Protein AF-0000000068764967 (afdb_homodimer)

InterPro domains:
  IPR002372 Pyrrolo-quinoline quinone repeat domain [PF13360] (2-99)
  IPR011047 Quinoprotein alcohol dehydrogenase-like superfamily [SSF50998] (3-170)
  IPR015943 WD40/YVTN repeat-like-containing domain superfamily [G3DSA:2.130.10.10] (1-171)
  IPR018391 Pyrrolo-quinoline quinone beta-propeller repeat [SM00564] (31-62)
  IPR018391 Pyrrolo-quinoline quinone beta-propeller repeat [SM00564] (69-100)
  IPR018391 Pyrrolo-quinoline quinone beta-propeller repeat [SM00564] (109-141)

pLDDT: mean 87.21, std 15.08, range [40.19, 98.5]

Solvent-accessible surface area (backbone atoms only — not comparable to full-atom values): 17925 Å² total; per-residue (Å²): 102,87,58,70,42,78,74,40,71,36,74,67,36,83,73,81,50,74,72,56,41,65,69,22,68,65,46,65,39,56,62,45,77,57,95,62,30,34,40,36,64,19,58,86,6,32,40,34,36,23,37,58,90,73,46,46,75,75,39,70,33,86,60,42,37,62,50,46,61,40,77,56,92,64,31,31,40,36,32,33,71,54,23,29,39,36,34,22,31,64,82,65,52,43,77,75,40,75,29,67,88,45,56,76,38,56,55,21,29,53,35,81,54,94,82,23,34,34,33,38,16,41,69,11,34,39,36,32,24,35,72,88,68,48,45,79,58,33,72,43,83,77,40,81,70,7,22,61,22,39,56,42,75,54,95,84,29,39,32,39,43,32,46,63,21,33,35,36,35,31,35,120,105,87,58,70,42,78,75,40,72,36,74,69,36,82,72,81,48,73,72,56,39,64,66,19,69,64,43,63,39,57,62,44,76,57,96,62,30,34,41,36,63,19,56,84,5,32,40,34,34,23,36,58,90,71,48,46,76,74,37,68,34,88,59,44,37,62,51,48,62,39,77,56,92,63,31,32,39,38,34,32,72,55,24,30,40,36,34,23,30,65,81,63,52,42,78,76,38,74,28,66,87,46,57,76,38,56,55,24,28,53,35,80,53,94,82,23,33,36,32,38,17,40,69,11,35,37,38,31,23,34,74,88,69,50,46,78,56,32,73,43,83,77,40,80,69,6,23,62,24,39,55,40,77,54,95,84,28,40,34,39,41,34,46,65,22,34,35,36,36,31,35,121

Foldseek 3Di:
DDDDDDQDDDDDDPDPDPVVVVQQPQLPEDWDDDPQWTWDAGSQQKTWIARNNRRHTQEIDRQQARAYWDDDVQWIWFARPQRKIFIAGPRHGHTPEIHNPCGPQQKHYWDDAPQWIWIWGQQQKIFTAHPNYGHTPDIDRDDRRTFNYHWDDDPQWIWGAGPVGDIDTDHD/DDDDDDQDDDDDDPDDDPVVVVLQVQLPEDWDDDPQWTWDAGQQQKTWIARNNRRHTQEIDRQQARAYWDDDVQWIWFARPQRKIFIAGPRHGHTPEIDNPCGPQQKHYWDDAPQWIWIWGQQQKIFTAHPNYGHTPDIDRDDRRTFNYHWDDDPQWIWGAGPVGDIDTDHD

Organism: NCBI:txid1432552

Structure (mmCIF, N/CA/C/O backbone):
data_AF-0000000068764967-model_v1
#
loop_
_entity.id
_entity.type
_entity.pdbx_description
1 polymer 'Outer membrane protein YfgL, lipoprotein component of the protein assembly complex (Forms a complex with YaeT, YfiO, and NlpB)'
#
loop_
_atom_site.group_PDB
_atom_site.id
_atom_site.type_symbol
_atom_site.label_atom_id
_atom_site.label_alt_id
_atom_site.label_comp_id
_atom_site.label_asym_id
_atom_site.label_entity_id
_atom_site.label_seq_id
_atom_site.pdbx_PDB_ins_code
_atom_site.Cartn_x
_atom_site.Cartn_y
_atom_site.Cartn_z
_atom_site.occupancy
_atom_site.B_iso_or_equiv
_atom_site.auth_seq_id
_atom_site.auth_comp_id
_atom_site.auth_asym_id
_atom_site.auth_atom_id
_atom_site.pdbx_PDB_model_num
ATOM 1 N N . MET A 1 1 ? -16.656 24.844 7.668 1 43.84 1 MET A N 1
ATOM 2 C CA . MET A 1 1 ? -15.664 23.984 7.027 1 43.84 1 MET A CA 1
ATOM 3 C C . MET A 1 1 ? -16.328 22.781 6.375 1 43.84 1 MET A C 1
ATOM 5 O O . MET A 1 1 ? -17.078 22.047 7.023 1 43.84 1 MET A O 1
ATOM 9 N N . GLN A 1 2 ? -16.484 22.797 5.082 1 63.62 2 GLN A N 1
ATOM 10 C CA . GLN A 1 2 ? -17.469 21.891 4.5 1 63.62 2 GLN A CA 1
ATOM 11 C C . GLN A 1 2 ? -17.016 20.438 4.656 1 63.62 2 GLN A C 1
ATOM 13 O O . GLN A 1 2 ? -15.883 20.094 4.297 1 63.62 2 GLN A O 1
ATOM 18 N N . GLN A 1 3 ? -17.547 19.766 5.629 1 77.56 3 GLN A N 1
ATOM 19 C CA . GLN A 1 3 ? -17.391 18.359 5.957 1 77.56 3 GLN A CA 1
ATOM 20 C C . GLN A 1 3 ? -17.641 17.484 4.734 1 77.56 3 GLN A C 1
ATOM 22 O O . GLN A 1 3 ? -18.234 17.922 3.754 1 77.56 3 GLN A O 1
ATOM 27 N N . GLY A 1 4 ? -16.906 16.453 4.645 1 85.19 4 GLY A N 1
ATOM 28 C CA . GLY A 1 4 ? -17.219 15.469 3.611 1 85.19 4 GLY A CA 1
ATOM 29 C C . GLY A 1 4 ? -18.656 14.984 3.65 1 85.19 4 GLY A C 1
ATOM 30 O O . GLY A 1 4 ? -19.281 14.961 4.711 1 85.19 4 GLY A O 1
ATOM 31 N N . GLN A 1 5 ? -19.172 14.852 2.498 1 91.94 5 GLN A N 1
ATOM 32 C CA . GLN A 1 5 ? -20.516 14.289 2.387 1 91.94 5 GLN A CA 1
ATOM 33 C C . GLN A 1 5 ? -20.453 12.789 2.086 1 91.94 5 GLN A C 1
ATOM 35 O O . GLN A 1 5 ? -19.797 12.367 1.133 1 91.94 5 GLN A O 1
ATOM 40 N N . MET A 1 6 ? -21.219 12.086 2.924 1 91.88 6 MET A N 1
ATOM 41 C CA . MET A 1 6 ? -21.312 10.641 2.742 1 91.88 6 MET A CA 1
ATOM 42 C C . MET A 1 6 ? -22.203 10.289 1.557 1 91.88 6 MET A C 1
ATOM 44 O O . MET A 1 6 ? -23.375 10.68 1.521 1 91.88 6 MET A O 1
ATOM 48 N N . ILE A 1 7 ? -21.672 9.633 0.613 1 94.19 7 ILE A N 1
ATOM 49 C CA . ILE A 1 7 ? -22.422 9.188 -0.553 1 94.19 7 ILE A CA 1
ATOM 50 C C . ILE A 1 7 ? -23.094 7.848 -0.249 1 94.19 7 ILE A C 1
ATOM 52 O O . ILE A 1 7 ? -24.297 7.691 -0.448 1 94.19 7 ILE A O 1
ATOM 56 N N . TRP A 1 8 ? -22.266 6.855 0.205 1 95.62 8 TRP A N 1
ATOM 57 C CA . TRP A 1 8 ? -22.797 5.574 0.652 1 95.62 8 TRP A CA 1
ATOM 58 C C . TRP A 1 8 ? -21.859 4.922 1.666 1 95.62 8 TRP A C 1
ATOM 60 O O . TRP A 1 8 ? -20.703 5.328 1.81 1 95.62 8 TRP A O 1
ATOM 70 N N . GLN A 1 9 ? -22.375 4.043 2.391 1 95.38 9 GLN A N 1
ATOM 71 C CA . GLN A 1 9 ? -21.656 3.123 3.266 1 95.38 9 GLN A CA 1
ATOM 72 C C . GLN A 1 9 ? -22.125 1.688 3.062 1 95.38 9 GLN A C 1
ATOM 74 O O . GLN A 1 9 ? -23.312 1.45 2.783 1 95.38 9 GLN A O 1
ATOM 79 N N . GLN A 1 10 ? -21.188 0.78 3.121 1 92 10 GLN A N 1
ATOM 80 C CA . GLN A 1 10 ? -21.516 -0.629 2.92 1 92 10 GLN A CA 1
ATOM 81 C C . GLN A 1 10 ? -20.672 -1.518 3.836 1 92 10 GLN A C 1
ATOM 83 O O . GLN A 1 10 ? -19.438 -1.496 3.773 1 92 10 GLN A O 1
ATOM 88 N N . ARG A 1 11 ? -21.297 -2.301 4.668 1 88.62 11 ARG A N 1
ATOM 89 C CA . ARG A 1 11 ? -20.594 -3.266 5.504 1 88.62 11 ARG A CA 1
ATOM 90 C C . ARG A 1 11 ? -20.266 -4.531 4.719 1 88.62 11 ARG A C 1
ATOM 92 O O . ARG A 1 11 ? -21.156 -5.184 4.176 1 88.62 11 ARG A O 1
ATOM 99 N N . ILE A 1 12 ? -18.969 -4.793 4.707 1 85.5 12 ILE A N 1
ATOM 100 C CA . ILE A 1 12 ? -18.594 -5.953 3.908 1 85.5 12 ILE A CA 1
ATOM 101 C C . ILE A 1 12 ? -18.109 -7.078 4.824 1 85.5 12 ILE A C 1
ATOM 103 O O . ILE A 1 12 ? -17.875 -8.203 4.371 1 85.5 12 ILE A O 1
ATOM 107 N N . SER A 1 13 ? -17.844 -6.77 6.086 1 80 13 SER A N 1
ATOM 108 C CA . SER A 1 13 ? -17.438 -7.805 7.027 1 80 13 SER A CA 1
ATOM 109 C C . SER A 1 13 ? -18.641 -8.539 7.602 1 80 13 SER A C 1
ATOM 111 O O . SER A 1 13 ? -19.719 -7.961 7.734 1 80 13 SER A O 1
ATOM 113 N N . THR A 1 14 ? -18.406 -9.758 7.742 1 63.94 14 THR A N 1
ATOM 114 C CA . THR A 1 14 ? -19.484 -10.539 8.359 1 63.94 14 THR A CA 1
ATOM 115 C C . THR A 1 14 ? -19.297 -10.602 9.875 1 63.94 14 THR A C 1
ATOM 117 O O . THR A 1 14 ? -20.125 -11.172 10.586 1 63.94 14 THR A O 1
ATOM 120 N N . ALA A 1 15 ? -18.094 -10.062 10.422 1 56.25 15 ALA A N 1
ATOM 121 C CA . ALA A 1 15 ? -17.844 -10.258 11.852 1 56.25 15 ALA A CA 1
ATOM 122 C C . ALA A 1 15 ? -18.859 -9.484 12.695 1 56.25 15 ALA A C 1
ATOM 124 O O . ALA A 1 15 ? -19.125 -8.305 12.438 1 56.25 15 ALA A O 1
ATOM 125 N N . THR A 1 16 ? -19.656 -10.125 13.32 1 51.97 16 THR A N 1
ATOM 126 C CA . THR A 1 16 ? -20.75 -9.617 14.141 1 51.97 16 THR A CA 1
ATOM 127 C C . THR A 1 16 ? -20.266 -9.297 15.547 1 51.97 16 THR A C 1
ATOM 129 O O . THR A 1 16 ? -20.906 -8.539 16.281 1 51.97 16 THR A O 1
ATOM 132 N N . GLY A 1 17 ? -19.141 -10.008 16.141 1 51.56 17 GLY A N 1
ATOM 133 C CA . GLY A 1 17 ? -18.891 -9.828 17.562 1 51.56 17 GLY A CA 1
ATOM 134 C C . GLY A 1 17 ? -17.688 -8.969 17.875 1 51.56 17 GLY A C 1
ATOM 135 O O . GLY A 1 17 ? -16.828 -8.773 17 1 51.56 17 GLY A O 1
ATOM 136 N N . PRO A 1 18 ? -17.766 -8.273 19.031 1 49.25 18 PRO A N 1
ATOM 137 C CA . PRO A 1 18 ? -16.719 -7.344 19.469 1 49.25 18 PRO A CA 1
ATOM 138 C C . PRO A 1 18 ? -15.32 -7.965 19.453 1 49.25 18 PRO A C 1
ATOM 140 O O . PRO A 1 18 ? -14.352 -7.301 19.062 1 49.25 18 PRO A O 1
ATOM 143 N N . THR A 1 19 ? -15.219 -9.133 19.969 1 48.25 19 THR A N 1
ATOM 144 C CA . THR A 1 19 ? -13.945 -9.828 20.078 1 48.25 19 THR A CA 1
ATOM 145 C C . THR A 1 19 ? -13.32 -10.008 18.688 1 48.25 19 THR A C 1
ATOM 147 O O . THR A 1 19 ? -12.094 -9.961 18.547 1 48.25 19 THR A O 1
ATOM 150 N N . GLU A 1 20 ? -14.133 -10.273 17.859 1 47.5 20 GLU A N 1
ATOM 151 C CA . GLU A 1 20 ? -13.656 -10.578 16.516 1 47.5 20 GLU A CA 1
ATOM 152 C C . GLU A 1 20 ? -13.109 -9.328 15.828 1 47.5 20 GLU A C 1
ATOM 154 O O . GLU A 1 20 ? -12.156 -9.414 15.039 1 47.5 20 GLU A O 1
ATOM 159 N N . ILE A 1 21 ? -13.625 -8.273 16.141 1 46.72 21 ILE A N 1
ATOM 160 C CA . ILE A 1 21 ? -13.227 -6.98 15.586 1 46.72 21 ILE A CA 1
ATOM 161 C C . ILE A 1 21 ? -11.805 -6.648 16.031 1 46.72 21 ILE A C 1
ATOM 163 O O . ILE A 1 21 ? -11.023 -6.086 15.258 1 46.72 21 ILE A O 1
ATOM 167 N N . ASP A 1 22 ? -11.492 -6.938 17.297 1 45.31 22 ASP A N 1
ATOM 168 C CA . ASP A 1 22 ? -10.156 -6.648 17.812 1 45.31 22 ASP A CA 1
ATOM 169 C C . ASP A 1 22 ? -9.086 -7.328 16.953 1 45.31 22 ASP A C 1
ATOM 171 O O . ASP A 1 22 ? -7.957 -6.844 16.859 1 45.31 22 ASP A O 1
ATOM 175 N N . ARG A 1 23 ? -9.492 -8.492 16.562 1 40.19 23 ARG A N 1
ATOM 176 C CA . ARG A 1 23 ? -8.539 -9.25 15.758 1 40.19 23 ARG A CA 1
ATOM 177 C C . ARG A 1 23 ? -8.391 -8.641 14.367 1 40.19 23 ARG A C 1
ATOM 179 O O . ARG A 1 23 ? -7.492 -9.023 13.609 1 40.19 23 ARG A O 1
ATOM 186 N N . LEU A 1 24 ? -9.43 -7.898 14.164 1 43.75 24 LEU A N 1
ATOM 187 C CA . LEU A 1 24 ? -9.547 -7.227 12.875 1 43.75 24 LEU A CA 1
ATOM 188 C C . LEU A 1 24 ? -8.344 -6.324 12.625 1 43.75 24 LEU A C 1
ATOM 190 O O . LEU A 1 24 ? -8.242 -5.711 11.555 1 43.75 24 LEU A O 1
ATOM 194 N N . ASN A 1 25 ? -7.637 -6.141 13.688 1 40.91 25 ASN A N 1
ATOM 195 C CA . ASN A 1 25 ? -6.633 -5.086 13.727 1 40.91 25 ASN A CA 1
ATOM 196 C C . ASN A 1 25 ? -5.754 -5.09 12.484 1 40.91 25 ASN A C 1
ATOM 198 O O . ASN A 1 25 ? -5.16 -4.07 12.133 1 40.91 25 ASN A O 1
ATOM 202 N N . ASP A 1 26 ? -5.586 -6.324 11.914 1 44.91 26 ASP A N 1
ATOM 203 C CA . ASP A 1 26 ? -4.371 -6.168 11.117 1 44.91 26 ASP A CA 1
ATOM 204 C C . ASP A 1 26 ? -4.691 -6.086 9.633 1 44.91 26 ASP A C 1
ATOM 206 O O . ASP A 1 26 ? -3.811 -6.27 8.789 1 44.91 26 ASP A O 1
ATOM 210 N N . VAL A 1 27 ? -6.062 -6.035 9.312 1 45.22 27 VAL A N 1
ATOM 211 C CA . VAL A 1 27 ? -6.18 -6.008 7.855 1 45.22 27 VAL A CA 1
ATOM 212 C C . VAL A 1 27 ? -5.703 -4.656 7.324 1 45.22 27 VAL A C 1
ATOM 214 O O . VAL A 1 27 ? -6.359 -3.635 7.531 1 45.22 27 VAL A O 1
ATOM 217 N N . ASP A 1 28 ? -4.5 -4.477 7.023 1 57.97 28 ASP A N 1
ATOM 218 C CA . ASP A 1 28 ? -3.838 -3.309 6.449 1 57.97 28 ASP A CA 1
ATOM 219 C C . ASP A 1 28 ? -3.965 -3.301 4.93 1 57.97 28 ASP A C 1
ATOM 221 O O . ASP A 1 28 ? -3.012 -2.969 4.223 1 57.97 28 ASP A O 1
ATOM 225 N N . THR A 1 29 ? -5.266 -3.816 4.445 1 65.19 29 THR A N 1
ATOM 226 C CA . THR A 1 29 ? -5.297 -3.811 2.988 1 65.19 29 THR A CA 1
ATOM 227 C C . THR A 1 29 ? -6.035 -2.582 2.467 1 65.19 29 THR A C 1
ATOM 229 O O . THR A 1 29 ? -7.043 -2.166 3.043 1 65.19 29 THR A O 1
ATOM 232 N N . THR A 1 30 ? -5.5 -1.859 1.48 1 77.38 30 THR A N 1
ATOM 233 C CA . THR A 1 30 ? -6.078 -0.716 0.784 1 77.38 30 THR A CA 1
ATOM 234 C C . THR A 1 30 ? -6.977 -1.179 -0.36 1 77.38 30 THR A C 1
ATOM 236 O O . THR A 1 30 ? -6.566 -1.994 -1.188 1 77.38 30 THR A O 1
ATOM 239 N N . PRO A 1 31 ? -8.305 -0.746 -0.371 1 86.62 31 PRO A N 1
ATOM 240 C CA . PRO A 1 31 ? -9.148 -1.084 -1.518 1 86.62 31 PRO A CA 1
ATOM 241 C C . PRO A 1 31 ? -8.547 -0.639 -2.848 1 86.62 31 PRO A C 1
ATOM 243 O O . PRO A 1 31 ? -7.824 0.361 -2.898 1 86.62 31 PRO A O 1
ATOM 246 N N . ILE A 1 32 ? -8.898 -1.411 -3.895 1 90.44 32 ILE A N 1
ATOM 247 C CA . ILE A 1 32 ? -8.492 -1.082 -5.254 1 90.44 32 ILE A CA 1
ATOM 248 C C . ILE A 1 32 ? -9.711 -0.732 -6.098 1 90.44 32 ILE A C 1
ATOM 250 O O . ILE A 1 32 ? -10.75 -1.399 -6.008 1 90.44 32 ILE A O 1
ATOM 254 N N . ILE A 1 33 ? -9.547 0.287 -6.855 1 93.75 33 ILE A N 1
ATOM 255 C CA . ILE A 1 33 ? -10.648 0.704 -7.711 1 93.75 33 ILE A CA 1
ATOM 256 C C . ILE A 1 33 ? -10.234 0.601 -9.18 1 93.75 33 ILE A C 1
ATOM 258 O O . ILE A 1 33 ? -9.266 1.231 -9.602 1 93.75 33 ILE A O 1
ATOM 262 N N . VAL A 1 34 ? -10.969 -0.201 -9.914 1 94.81 34 VAL A N 1
ATOM 263 C CA . VAL A 1 34 ? -10.711 -0.38 -11.336 1 94.81 34 VAL A CA 1
ATOM 264 C C . VAL A 1 34 ? -12.031 -0.372 -12.102 1 94.81 34 VAL A C 1
ATOM 266 O O . VAL A 1 34 ? -12.945 -1.148 -11.797 1 94.81 34 VAL A O 1
ATOM 269 N N . ASN A 1 35 ? -12.133 0.537 -13.086 1 93.94 35 ASN A N 1
ATOM 270 C CA . ASN A 1 35 ? -13.273 0.59 -14 1 93.94 35 ASN A CA 1
ATOM 271 C C . ASN A 1 35 ? -14.594 0.635 -13.242 1 93.94 35 ASN A C 1
ATOM 273 O O . ASN A 1 35 ? -15.523 -0.12 -13.555 1 93.94 35 ASN A O 1
ATOM 277 N N . GLY A 1 36 ? -14.625 1.421 -12.258 1 95 36 GLY A N 1
ATOM 278 C CA . GLY A 1 36 ? -15.867 1.679 -11.547 1 95 36 GLY A CA 1
ATOM 279 C C . GLY A 1 36 ? -16.203 0.607 -10.531 1 95 36 GLY A C 1
ATOM 280 O O . GLY A 1 36 ? -17.312 0.577 -10 1 95 36 GLY A O 1
ATOM 281 N N . VAL A 1 37 ? -15.305 -0.306 -10.289 1 96.75 37 VAL A N 1
ATOM 282 C CA . VAL A 1 37 ? -15.523 -1.36 -9.305 1 96.75 37 VAL A CA 1
ATOM 283 C C . VAL A 1 37 ? -14.523 -1.215 -8.164 1 96.75 37 VAL A C 1
ATOM 285 O O . VAL A 1 37 ? -13.336 -1.002 -8.391 1 96.75 37 VAL A O 1
ATOM 288 N N . VAL A 1 38 ? -14.992 -1.289 -6.902 1 95.19 38 VAL A N 1
ATOM 289 C CA . VAL A 1 38 ? -14.164 -1.312 -5.703 1 95.19 38 VAL A CA 1
ATOM 290 C C . VAL A 1 38 ? -13.922 -2.756 -5.27 1 95.19 38 VAL A C 1
ATOM 292 O O . VAL A 1 38 ? -14.867 -3.518 -5.066 1 95.19 38 VAL A O 1
ATOM 295 N N . TYR A 1 39 ? -12.719 -3.166 -5.184 1 92.88 39 TYR A N 1
ATOM 296 C CA . TYR A 1 39 ? -12.344 -4.453 -4.613 1 92.88 39 TYR A CA 1
ATOM 297 C C . TYR A 1 39 ? -11.766 -4.285 -3.213 1 92.88 39 TYR A C 1
ATOM 299 O O . TYR A 1 39 ? -10.742 -3.617 -3.033 1 92.88 39 TYR A O 1
ATOM 307 N N . ALA A 1 40 ? -12.375 -4.844 -2.248 1 89.5 40 ALA A N 1
ATOM 308 C CA . ALA A 1 40 ? -11.969 -4.652 -0.856 1 89.5 40 ALA A CA 1
ATOM 309 C C . ALA A 1 40 ? -11.891 -5.988 -0.121 1 89.5 40 ALA A C 1
ATOM 311 O O . ALA A 1 40 ? -12.719 -6.875 -0.341 1 89.5 40 ALA A O 1
ATOM 312 N N . LEU A 1 41 ? -10.859 -6.09 0.607 1 81.81 41 LEU A N 1
ATOM 313 C CA . LEU A 1 41 ? -10.688 -7.25 1.475 1 81.81 41 LEU A CA 1
ATOM 314 C C . LEU A 1 41 ? -11.055 -6.906 2.916 1 81.81 41 LEU A C 1
ATOM 316 O O . LEU A 1 41 ? -10.586 -5.902 3.457 1 81.81 41 LEU A O 1
ATOM 320 N N . ALA A 1 42 ? -12 -7.582 3.447 1 70.88 42 ALA A N 1
ATOM 321 C CA . ALA A 1 42 ? -12.367 -7.406 4.852 1 70.88 42 ALA A CA 1
ATOM 322 C C . ALA A 1 42 ? -11.539 -8.32 5.75 1 70.88 42 ALA A C 1
ATOM 324 O O . ALA A 1 42 ? -10.898 -9.266 5.273 1 70.88 42 ALA A O 1
ATOM 325 N N . TYR A 1 43 ? -11.367 -7.949 7.004 1 61.06 43 TYR A N 1
ATOM 326 C CA . TYR A 1 43 ? -10.578 -8.672 7.992 1 61.06 43 TYR A CA 1
ATOM 327 C C . TYR A 1 43 ? -10.883 -10.164 7.945 1 61.06 43 TYR A C 1
ATOM 329 O O . TYR A 1 43 ? -9.984 -10.992 8.117 1 61.06 43 TYR A O 1
ATOM 337 N N . ASN A 1 44 ? -12.055 -10.508 7.914 1 58.47 44 ASN A N 1
ATOM 338 C CA . ASN A 1 44 ? -12.406 -11.914 7.988 1 58.47 44 ASN A CA 1
ATOM 339 C C . ASN A 1 44 ? -12.062 -12.648 6.695 1 58.47 44 ASN A C 1
ATOM 341 O O . ASN A 1 44 ? -12.383 -13.828 6.535 1 58.47 44 ASN A O 1
ATOM 345 N N . GLY A 1 45 ? -11.414 -11.945 5.793 1 65.56 45 GLY A N 1
ATOM 346 C CA . GLY A 1 45 ? -10.82 -12.648 4.668 1 65.56 45 GLY A CA 1
ATOM 347 C C . GLY A 1 45 ? -11.695 -12.641 3.428 1 65.56 45 GLY A C 1
ATOM 348 O O . GLY A 1 45 ? -11.414 -13.352 2.459 1 65.56 45 GLY A O 1
ATOM 349 N N . ASN A 1 46 ? -12.82 -11.828 3.443 1 77.94 46 ASN A N 1
ATOM 350 C CA . ASN A 1 46 ? -13.609 -11.875 2.215 1 77.94 46 ASN A CA 1
ATOM 351 C C . ASN A 1 46 ? -13.195 -10.781 1.239 1 77.94 46 ASN A C 1
ATOM 353 O O . ASN A 1 46 ? -13.023 -9.625 1.633 1 77.94 46 ASN A O 1
ATOM 357 N N . LEU A 1 47 ? -13.008 -11.258 0.065 1 88.75 47 LEU A N 1
ATOM 358 C CA . LEU A 1 47 ? -12.875 -10.312 -1.037 1 88.75 47 LEU A CA 1
ATOM 359 C C . LEU A 1 47 ? -14.242 -9.914 -1.587 1 88.75 47 LEU A C 1
ATOM 361 O O . LEU A 1 47 ? -15.062 -10.781 -1.896 1 88.75 47 LEU A O 1
ATOM 365 N N . THR A 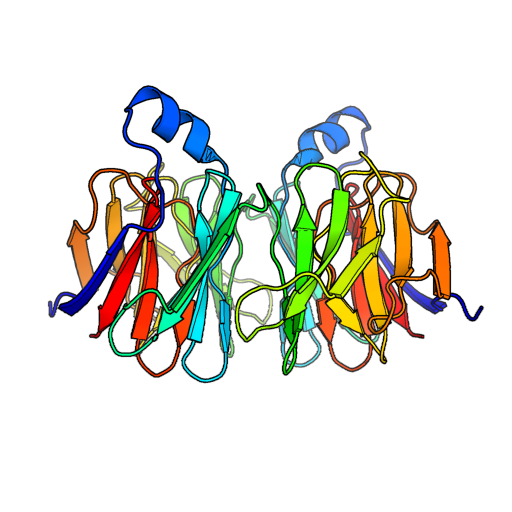1 48 ? -14.461 -8.625 -1.563 1 92.19 48 THR A N 1
ATOM 366 C CA . THR A 1 48 ? -15.75 -8.117 -2.023 1 92.19 48 THR A CA 1
ATOM 367 C C . THR A 1 48 ? -15.562 -7.129 -3.168 1 92.19 48 THR A C 1
ATOM 369 O O . THR A 1 48 ? -14.672 -6.277 -3.123 1 92.19 48 THR A O 1
ATOM 372 N N . ALA A 1 49 ? -16.375 -7.332 -4.172 1 95.5 49 ALA A N 1
ATOM 373 C CA . ALA A 1 49 ? -16.469 -6.344 -5.242 1 95.5 49 ALA A CA 1
ATOM 374 C C . ALA A 1 49 ? -17.766 -5.535 -5.129 1 95.5 49 ALA A C 1
ATOM 376 O O . ALA A 1 49 ? -18.844 -6.102 -4.98 1 95.5 49 ALA A O 1
ATOM 377 N N . LEU A 1 50 ? -17.578 -4.203 -5.191 1 96.69 50 LEU A N 1
ATOM 378 C CA . LEU A 1 50 ? -18.703 -3.293 -5.074 1 96.69 50 LEU A CA 1
ATOM 379 C C . LEU A 1 50 ? -18.766 -2.338 -6.262 1 96.69 50 LEU A C 1
ATOM 381 O O . LEU A 1 50 ? -17.734 -1.926 -6.781 1 96.69 50 LEU A O 1
ATOM 385 N N . ASP A 1 51 ? -19.984 -1.977 -6.629 1 97.44 51 ASP A N 1
ATOM 386 C CA . ASP A 1 51 ? -20.156 -0.872 -7.566 1 97.44 51 ASP A CA 1
ATOM 387 C C . ASP A 1 51 ? -19.766 0.459 -6.926 1 97.44 51 ASP A C 1
ATOM 389 O O . ASP A 1 51 ? -20.297 0.82 -5.871 1 97.44 51 ASP A O 1
ATOM 393 N N . LEU A 1 52 ? -18.859 1.182 -7.555 1 95.69 52 LEU A N 1
ATOM 394 C CA . LEU A 1 52 ? -18.312 2.395 -6.961 1 95.69 52 LEU A CA 1
ATOM 395 C C . LEU A 1 52 ? -19.391 3.445 -6.762 1 95.69 52 LEU A C 1
ATOM 397 O O . LEU A 1 52 ? -19.375 4.188 -5.777 1 95.69 52 LEU A O 1
ATOM 401 N N . ARG A 1 53 ? -20.297 3.586 -7.691 1 95.19 53 ARG A N 1
ATOM 402 C CA . ARG A 1 53 ? -21.297 4.648 -7.656 1 95.19 53 ARG A CA 1
ATOM 403 C C . ARG A 1 53 ? -22.344 4.375 -6.59 1 95.19 53 ARG A C 1
ATOM 405 O O . ARG A 1 53 ? -22.719 5.277 -5.832 1 95.19 53 ARG A O 1
ATOM 412 N N . SER A 1 54 ? -22.781 3.094 -6.449 1 95.31 54 SER A N 1
ATOM 413 C CA . SER A 1 54 ? -23.922 2.793 -5.586 1 95.31 54 SER A CA 1
ATOM 414 C C . SER A 1 54 ? -23.469 2.203 -4.254 1 95.31 54 SER A C 1
ATOM 416 O O . SER A 1 54 ? -24.219 2.199 -3.279 1 95.31 54 SER A O 1
ATOM 418 N N . GLY A 1 55 ? -22.344 1.62 -4.242 1 95.94 55 GLY A N 1
ATOM 419 C CA . GLY A 1 55 ? -21.875 0.911 -3.059 1 95.94 55 GLY A CA 1
ATOM 420 C C . GLY A 1 55 ? -22.469 -0.481 -2.932 1 95.94 55 GLY A C 1
ATOM 421 O O . GLY A 1 55 ? -22.219 -1.177 -1.943 1 95.94 55 GLY A O 1
ATOM 422 N N . GLN A 1 56 ? -23.188 -0.928 -3.988 1 96.75 56 GLN A N 1
ATOM 423 C CA . GLN A 1 56 ? -23.812 -2.246 -3.938 1 96.75 56 GLN A CA 1
ATOM 424 C C . GLN A 1 56 ? -22.781 -3.352 -4.164 1 96.75 56 GLN A C 1
ATOM 426 O O . GLN A 1 56 ? -21.906 -3.225 -5.02 1 96.75 56 GLN A O 1
ATOM 431 N N . ILE A 1 57 ? -22.969 -4.383 -3.377 1 95.38 57 ILE A N 1
ATOM 432 C CA . ILE A 1 57 ? -22.094 -5.535 -3.523 1 95.38 57 ILE A CA 1
ATOM 433 C C . ILE A 1 57 ? -22.453 -6.305 -4.789 1 95.38 57 ILE A C 1
ATOM 435 O O . ILE A 1 57 ? -23.625 -6.66 -4.996 1 95.38 57 ILE A O 1
ATOM 439 N N . MET A 1 58 ? -21.469 -6.516 -5.613 1 97.38 58 MET A N 1
ATOM 440 C CA . MET A 1 58 ? -21.641 -7.297 -6.836 1 97.38 58 MET A CA 1
ATOM 441 C C . MET A 1 58 ? -21.391 -8.781 -6.574 1 97.38 58 MET A C 1
ATOM 443 O O . MET A 1 58 ? -22.109 -9.633 -7.07 1 97.38 58 MET A O 1
ATOM 447 N N . TRP A 1 59 ? -20.344 -9.094 -5.883 1 95.75 59 TRP A N 1
ATOM 448 C CA . TRP A 1 59 ? -20.031 -10.453 -5.465 1 95.75 59 TRP A CA 1
ATOM 449 C C . TRP A 1 59 ? -19.094 -10.461 -4.27 1 95.75 59 TRP A C 1
ATOM 451 O O . TRP A 1 59 ? -18.484 -9.438 -3.949 1 95.75 59 TRP A O 1
ATOM 461 N N . LYS A 1 60 ? -19.078 -11.602 -3.639 1 91.69 60 LYS A N 1
ATOM 462 C CA . LYS A 1 60 ? -18.203 -11.844 -2.498 1 91.69 60 LYS A CA 1
ATOM 463 C C . LYS A 1 60 ? -17.531 -13.219 -2.598 1 91.69 60 LYS A C 1
ATOM 465 O O . LYS A 1 60 ? -18.156 -14.18 -3.051 1 91.69 60 LYS A O 1
ATOM 470 N N . ARG A 1 61 ? -16.25 -13.164 -2.24 1 88.56 61 ARG A N 1
ATOM 471 C CA . ARG A 1 61 ? -15.492 -14.406 -2.172 1 88.56 61 ARG A CA 1
ATOM 472 C C . ARG A 1 61 ? -14.812 -14.555 -0.814 1 88.56 61 ARG A C 1
ATOM 474 O O . ARG A 1 61 ? -14.156 -13.633 -0.334 1 88.56 61 ARG A O 1
ATOM 481 N N . GLU A 1 62 ? -14.984 -15.766 -0.208 1 82.31 62 GLU A N 1
ATOM 482 C CA . GLU A 1 62 ? -14.305 -16.047 1.05 1 82.31 62 GLU A CA 1
ATOM 483 C C . GLU A 1 62 ? -12.875 -16.547 0.806 1 82.31 62 GLU A C 1
ATOM 485 O O . GLU A 1 62 ? -12.672 -17.672 0.355 1 82.31 62 GLU A O 1
ATOM 490 N N . LEU A 1 63 ? -11.828 -15.781 0.849 1 74.69 63 LEU A N 1
ATOM 491 C CA . LEU A 1 63 ? -10.453 -16.141 0.544 1 74.69 63 LEU A CA 1
ATOM 492 C C . LEU A 1 63 ? -9.562 -16 1.776 1 74.69 63 LEU A C 1
ATOM 494 O O . LEU A 1 63 ? -8.555 -16.703 1.909 1 74.69 63 LEU A O 1
ATOM 498 N N . GLY A 1 64 ? -9.906 -15.43 2.9 1 62.88 64 GLY A N 1
ATOM 499 C CA . GLY A 1 64 ? -9.062 -15.18 4.059 1 62.88 64 GLY A CA 1
ATOM 500 C C . GLY A 1 64 ? -7.793 -14.414 3.715 1 62.88 64 GLY A C 1
ATOM 501 O O . GLY A 1 64 ? -6.75 -14.617 4.34 1 62.88 64 GLY A O 1
ATOM 502 N N . SER A 1 65 ? -7.684 -13.555 2.822 1 58.41 65 SER A N 1
ATOM 503 C CA . SER A 1 65 ? -6.43 -12.961 2.373 1 58.41 65 SER A CA 1
ATOM 504 C C . SER A 1 65 ? -6.047 -11.758 3.23 1 58.41 65 SER A C 1
ATOM 506 O O . SER A 1 65 ? -6.918 -11.055 3.748 1 58.41 65 SER A O 1
ATOM 508 N N . VAL A 1 66 ? -4.633 -11.68 3.473 1 58.44 66 VAL A N 1
ATOM 509 C CA . VAL A 1 66 ? -4.164 -10.586 4.32 1 58.44 66 VAL A CA 1
ATOM 510 C C . VAL A 1 66 ? -3.27 -9.656 3.514 1 58.44 66 VAL A C 1
ATOM 512 O O . VAL A 1 66 ? -2.838 -8.609 4.012 1 58.44 66 VAL A O 1
ATOM 515 N N . ASN A 1 67 ? -3.043 -9.867 2.234 1 63.03 67 ASN A N 1
ATOM 516 C CA . ASN A 1 67 ? -2.07 -9.039 1.523 1 63.03 67 ASN A CA 1
ATOM 517 C C . ASN A 1 67 ? -2.744 -8.148 0.487 1 63.03 67 ASN A C 1
ATOM 519 O O . ASN A 1 67 ? -3.902 -8.367 0.128 1 63.03 67 ASN A O 1
ATOM 523 N N . ASP A 1 68 ? -1.998 -7.109 0.101 1 75.88 68 ASP A N 1
ATOM 524 C CA . ASP A 1 68 ? -2.436 -6.324 -1.05 1 75.88 68 ASP A CA 1
ATOM 525 C C . ASP A 1 68 ? -2.539 -7.195 -2.301 1 75.88 68 ASP A C 1
ATOM 527 O O . ASP A 1 68 ? -1.895 -8.242 -2.389 1 75.88 68 ASP A O 1
ATOM 531 N N . PHE A 1 69 ? -3.463 -6.867 -3.213 1 88.19 69 PHE A N 1
ATOM 532 C CA . PHE A 1 69 ? -3.703 -7.594 -4.453 1 88.19 69 PHE A CA 1
ATOM 533 C C . PHE A 1 69 ? -3.67 -6.648 -5.648 1 88.19 69 PHE A C 1
ATOM 535 O O . PHE A 1 69 ? -3.559 -5.43 -5.48 1 88.19 69 PHE A O 1
ATOM 542 N N . ILE A 1 70 ? -3.633 -7.285 -6.809 1 92.94 70 ILE A N 1
ATOM 543 C CA . ILE A 1 70 ? -3.65 -6.469 -8.016 1 92.94 70 ILE A CA 1
ATOM 544 C C . ILE A 1 70 ? -4.809 -6.895 -8.914 1 92.94 70 ILE A C 1
ATOM 546 O O . ILE A 1 70 ? -5.211 -8.062 -8.906 1 92.94 70 ILE A O 1
ATOM 550 N N . VAL A 1 71 ? -5.316 -5.891 -9.555 1 94.81 71 VAL A N 1
ATOM 551 C CA . VAL A 1 71 ? -6.324 -6.105 -10.586 1 94.81 71 VAL A CA 1
ATOM 552 C C . VAL A 1 71 ? -5.766 -5.699 -11.945 1 94.81 71 VAL A C 1
ATOM 554 O O . VAL A 1 71 ? -5.297 -4.574 -12.117 1 94.81 71 VAL A O 1
ATOM 557 N N . ASP A 1 72 ? -5.773 -6.594 -12.82 1 95.81 72 ASP A N 1
ATOM 558 C CA . ASP A 1 72 ? -5.301 -6.348 -14.18 1 95.81 72 ASP A CA 1
ATOM 559 C C . ASP A 1 72 ? -6.258 -6.941 -15.211 1 95.81 72 ASP A C 1
ATOM 561 O O . ASP A 1 72 ? -6.34 -8.164 -15.359 1 95.81 72 ASP A O 1
ATOM 565 N N . GLY A 1 73 ? -6.941 -5.988 -15.914 1 94.69 73 GLY A N 1
ATOM 566 C CA . GLY A 1 73 ? -7.949 -6.441 -16.859 1 94.69 73 GLY A CA 1
ATOM 567 C C . GLY A 1 73 ? -9.07 -7.23 -16.219 1 94.69 73 GLY A C 1
ATOM 568 O O . GLY A 1 73 ? -9.781 -6.711 -15.352 1 94.69 73 GLY A O 1
ATOM 569 N N . ASN A 1 74 ? -9.109 -8.492 -16.625 1 97.25 74 ASN A N 1
ATOM 570 C CA . ASN A 1 74 ? -10.211 -9.328 -16.141 1 97.25 74 ASN A CA 1
ATOM 571 C C . ASN A 1 74 ? -9.766 -10.258 -15.023 1 97.25 74 ASN A C 1
ATOM 573 O O . ASN A 1 74 ? -10.445 -11.234 -14.719 1 97.25 74 ASN A O 1
ATOM 577 N N . ARG A 1 75 ? -8.602 -9.914 -14.422 1 97.5 75 ARG A N 1
ATOM 578 C CA . ARG A 1 75 ? -8.102 -10.836 -13.406 1 97.5 75 ARG A CA 1
ATOM 579 C C . ARG A 1 75 ? -7.703 -10.086 -12.141 1 97.5 75 ARG A C 1
ATOM 581 O O . ARG A 1 75 ? -7.277 -8.93 -12.203 1 97.5 75 ARG A O 1
ATOM 588 N N . ILE A 1 76 ? -7.879 -10.781 -11.07 1 95.94 76 ILE A N 1
ATOM 589 C CA . ILE A 1 76 ? -7.375 -10.398 -9.758 1 95.94 76 ILE A CA 1
ATOM 590 C C . ILE A 1 76 ? -6.289 -11.375 -9.312 1 95.94 76 ILE A C 1
ATOM 592 O O . ILE A 1 76 ? -6.477 -12.586 -9.383 1 95.94 76 ILE A O 1
ATOM 596 N N . TYR A 1 77 ? -5.109 -10.906 -8.961 1 96 77 TYR A N 1
ATOM 597 C CA . TYR A 1 77 ? -4.047 -11.742 -8.414 1 96 77 TYR A CA 1
ATOM 598 C C . TYR A 1 77 ? -3.816 -11.43 -6.938 1 96 77 TYR A C 1
ATOM 600 O O . TYR A 1 77 ? -3.697 -10.266 -6.551 1 96 77 TYR A O 1
ATOM 608 N N . LEU A 1 78 ? -3.754 -12.445 -6.113 1 93 78 LEU A N 1
ATOM 609 C CA . LEU A 1 78 ? -3.574 -12.203 -4.684 1 93 78 LEU A CA 1
ATOM 610 C C . LEU A 1 78 ? -2.818 -13.359 -4.031 1 93 78 LEU A C 1
ATOM 612 O O . LEU A 1 78 ? -2.60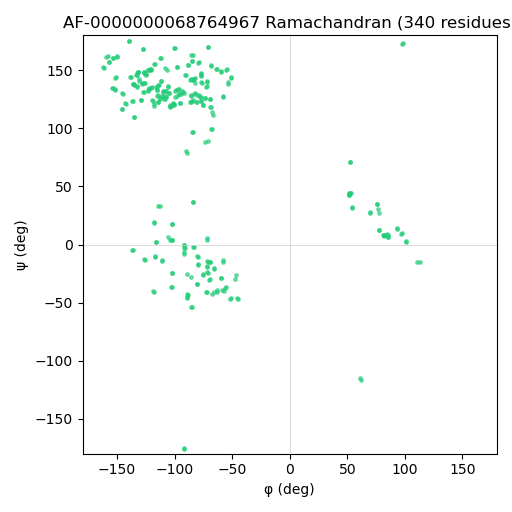5 -14.398 -4.656 1 93 78 LEU A O 1
ATOM 616 N N . VAL A 1 79 ? -2.316 -13.07 -2.938 1 91.69 79 VAL A N 1
ATOM 617 C CA . VAL A 1 79 ? -1.708 -14.055 -2.049 1 91.69 79 VAL A CA 1
ATOM 618 C C . VAL A 1 79 ? -2.617 -14.297 -0.846 1 91.69 79 VAL A C 1
ATOM 620 O O . VAL A 1 79 ? -3.021 -13.352 -0.165 1 91.69 79 VAL A O 1
ATOM 623 N N . ASP A 1 80 ? -2.973 -15.523 -0.53 1 88.25 80 ASP A N 1
ATOM 624 C CA . ASP A 1 80 ? -3.883 -15.758 0.587 1 88.25 80 ASP A CA 1
ATOM 625 C C . ASP A 1 80 ? -3.111 -15.984 1.886 1 88.25 80 ASP A C 1
ATOM 627 O O . ASP A 1 80 ? -1.895 -15.781 1.934 1 88.25 80 ASP A O 1
ATOM 631 N N . GLN A 1 81 ? -3.77 -16.297 2.959 1 83.94 81 GLN A N 1
ATOM 632 C CA . GLN A 1 81 ? -3.211 -16.344 4.305 1 83.94 81 GLN A CA 1
ATOM 633 C C . GLN A 1 81 ? -2.174 -17.453 4.434 1 83.94 81 GLN A C 1
ATOM 635 O O . GLN A 1 81 ? -1.354 -17.453 5.352 1 83.94 81 GLN A O 1
ATOM 640 N N . ASN A 1 82 ? -2.244 -18.453 3.488 1 88.38 82 ASN A N 1
ATOM 641 C CA . ASN A 1 82 ? -1.302 -19.562 3.533 1 88.38 82 ASN A CA 1
ATOM 642 C C . ASN A 1 82 ? -0.199 -19.406 2.49 1 88.38 82 ASN A C 1
ATOM 644 O O . ASN A 1 82 ? 0.562 -20.344 2.238 1 88.38 82 ASN A O 1
ATOM 648 N N . ASP A 1 83 ? -0.209 -18.297 1.783 1 92.5 83 ASP A N 1
ATOM 649 C CA . ASP A 1 83 ? 0.808 -17.953 0.793 1 92.5 83 ASP A CA 1
ATOM 650 C C . ASP A 1 83 ? 0.593 -18.734 -0.504 1 92.5 83 ASP A C 1
ATOM 652 O O . ASP A 1 83 ? 1.556 -19.125 -1.167 1 92.5 83 ASP A O 1
ATOM 656 N N . ARG A 1 84 ? -0.659 -19.062 -0.688 1 94.81 84 ARG A N 1
ATOM 657 C CA . ARG A 1 84 ? -0.994 -19.5 -2.041 1 94.81 84 ARG A CA 1
ATOM 658 C C . ARG A 1 84 ? -1.224 -18.297 -2.957 1 94.81 84 ARG A C 1
ATOM 660 O O . ARG A 1 84 ? -1.824 -17.312 -2.547 1 94.81 84 ARG A O 1
ATOM 667 N N . LEU A 1 85 ? -0.731 -18.406 -4.152 1 96.12 85 LEU A N 1
ATOM 668 C CA . LEU A 1 85 ? -1.043 -17.422 -5.18 1 96.12 85 LEU A CA 1
ATOM 669 C C . LEU A 1 85 ? -2.266 -17.844 -5.988 1 96.12 85 LEU A C 1
ATOM 671 O O . LEU A 1 85 ? -2.355 -18.984 -6.426 1 96.12 85 LEU A O 1
ATOM 675 N N . LEU A 1 86 ? -3.193 -16.906 -6.113 1 96.19 86 LEU A N 1
ATOM 676 C CA . LEU A 1 86 ? -4.41 -17.188 -6.863 1 96.19 86 LEU A CA 1
ATOM 677 C C . LEU A 1 86 ? -4.645 -16.141 -7.945 1 96.19 86 LEU A C 1
ATOM 679 O O . LEU A 1 86 ? -4.273 -14.977 -7.773 1 96.19 86 LEU A O 1
ATOM 683 N N . ALA A 1 87 ? -5.246 -16.641 -8.961 1 97.62 87 ALA A N 1
ATOM 684 C CA . ALA A 1 87 ? -5.887 -15.75 -9.93 1 97.62 87 ALA A CA 1
ATOM 685 C C . ALA A 1 87 ? -7.402 -15.945 -9.938 1 97.62 87 ALA A C 1
ATOM 687 O O . ALA A 1 87 ? -7.883 -17.078 -10.016 1 97.62 87 ALA A O 1
ATOM 688 N N . LEU A 1 88 ? -8.086 -14.805 -9.789 1 96.94 88 LEU A N 1
ATOM 689 C CA . LEU A 1 88 ? -9.539 -14.812 -9.836 1 96.94 88 LEU A CA 1
ATOM 690 C C . LEU A 1 88 ? -10.055 -13.977 -11.008 1 96.94 88 LEU A C 1
ATOM 692 O O . LEU A 1 88 ? -9.367 -13.07 -11.477 1 96.94 88 LEU A O 1
ATOM 696 N N . THR A 1 89 ? -11.25 -14.297 -11.453 1 97.69 89 THR A N 1
ATOM 697 C CA . THR A 1 89 ? -11.906 -13.43 -12.422 1 97.69 89 THR A CA 1
ATOM 698 C C . THR A 1 89 ? -12.477 -12.188 -11.742 1 97.69 89 THR A C 1
ATOM 700 O O . THR A 1 89 ? -12.93 -12.258 -10.594 1 97.69 89 THR A O 1
ATOM 703 N N . THR A 1 90 ? -12.43 -11.062 -12.461 1 96.81 90 THR A N 1
ATOM 704 C CA . THR A 1 90 ? -13.031 -9.859 -11.906 1 96.81 90 THR A CA 1
ATOM 705 C C . THR A 1 90 ? -14.555 -9.969 -11.906 1 96.81 90 THR A C 1
ATOM 707 O O . THR A 1 90 ? -15.234 -9.25 -11.164 1 96.81 90 THR A O 1
ATOM 710 N N . ASP A 1 91 ? -14.992 -10.836 -12.852 1 95.56 91 ASP A N 1
ATOM 711 C CA . ASP A 1 91 ? -16.438 -11.055 -12.938 1 95.56 91 ASP A CA 1
ATOM 712 C C . ASP A 1 91 ? -16.875 -12.203 -12.031 1 95.56 91 ASP A C 1
ATOM 714 O O . ASP A 1 91 ? -16.938 -13.352 -12.469 1 95.56 91 ASP A O 1
ATOM 718 N N . GLY A 1 92 ? -17.016 -12.031 -10.773 1 95.06 92 GLY A N 1
ATOM 719 C CA . GLY A 1 92 ? -17.547 -13.039 -9.875 1 95.06 92 GLY A CA 1
ATOM 720 C C . GLY A 1 92 ? -16.531 -13.578 -8.891 1 95.06 92 GLY A C 1
ATOM 721 O O . GLY A 1 92 ? -16.859 -14.391 -8.023 1 95.06 92 GLY A O 1
ATOM 722 N N . GLY A 1 93 ? -15.344 -13.32 -9.156 1 95 93 GLY A N 1
ATOM 723 C CA . GLY A 1 93 ? -14.32 -13.766 -8.227 1 95 93 GLY A CA 1
ATOM 724 C C . GLY A 1 93 ? -14.039 -15.258 -8.32 1 95 93 GLY A C 1
ATOM 725 O O . GLY A 1 93 ? -13.742 -15.898 -7.309 1 95 93 GLY A O 1
ATOM 726 N N . VAL A 1 94 ? -14.117 -15.781 -9.508 1 96.56 94 VAL A N 1
ATOM 727 C CA . VAL A 1 94 ? -13.906 -17.219 -9.695 1 96.56 94 VAL A CA 1
ATOM 728 C C . VAL A 1 94 ? -12.414 -17.5 -9.812 1 96.56 94 VAL A C 1
ATOM 730 O O . VAL A 1 94 ? -11.688 -16.781 -10.5 1 96.56 94 VAL A O 1
ATOM 733 N N . THR A 1 95 ? -12.039 -18.672 -9.188 1 96.62 95 THR A N 1
ATOM 734 C CA . THR A 1 95 ? -10.633 -19.047 -9.234 1 96.62 95 THR A CA 1
ATOM 735 C C . THR A 1 95 ? -10.266 -19.625 -10.594 1 96.62 95 THR A C 1
ATOM 737 O O . THR A 1 95 ? -10.906 -20.562 -11.07 1 96.62 95 THR A O 1
ATOM 740 N N . LEU A 1 96 ? -9.273 -19 -11.195 1 98.25 96 LEU A N 1
ATOM 741 C CA . LEU A 1 96 ? -8.742 -19.516 -12.453 1 98.25 96 LEU A CA 1
ATOM 742 C C . LEU A 1 96 ? -7.621 -20.516 -12.203 1 98.25 96 LEU A C 1
ATOM 744 O O . LEU A 1 96 ? -7.562 -21.562 -12.859 1 98.25 96 LEU A O 1
ATOM 748 N N . TRP A 1 97 ? -6.758 -20.219 -11.289 1 98.5 97 TRP A N 1
ATOM 749 C CA . TRP A 1 97 ? -5.699 -21.141 -10.875 1 98.5 97 TRP A CA 1
ATOM 750 C C . TRP A 1 97 ? -5.215 -20.797 -9.469 1 98.5 97 TRP A C 1
ATOM 752 O O . TRP A 1 97 ? -5.457 -19.703 -8.969 1 98.5 97 TRP A O 1
ATOM 762 N N . THR A 1 98 ? -4.668 -21.797 -8.883 1 97.06 98 THR A N 1
ATOM 763 C CA . THR A 1 98 ? -4.004 -21.688 -7.59 1 97.06 98 THR A CA 1
ATOM 764 C C . THR A 1 98 ? -2.607 -22.297 -7.645 1 97.06 98 THR A C 1
ATOM 766 O O . THR A 1 98 ? -2.426 -23.391 -8.18 1 97.06 98 THR A O 1
ATOM 769 N N . GLN A 1 99 ? -1.665 -21.531 -7.293 1 97.56 99 GLN A N 1
ATOM 770 C CA . GLN A 1 99 ? -0.296 -22 -7.113 1 97.56 99 GLN A CA 1
ATOM 771 C C . GLN A 1 99 ? 0.048 -22.141 -5.633 1 97.56 99 GLN A C 1
ATOM 773 O O . GLN A 1 99 ? 0.151 -21.141 -4.922 1 97.56 99 GLN A O 1
ATOM 778 N N . SER A 1 100 ? 0.388 -23.375 -5.16 1 97.38 100 SER A N 1
ATOM 779 C CA . SER A 1 100 ? 0.531 -23.641 -3.732 1 97.38 100 SER A CA 1
ATOM 780 C C . SER A 1 100 ? 1.956 -24.062 -3.387 1 97.38 100 SER A C 1
ATOM 782 O O . SER A 1 100 ? 2.205 -24.609 -2.312 1 97.38 100 SER A O 1
ATOM 784 N N . ASP A 1 101 ? 2.863 -23.781 -4.238 1 98 101 ASP A N 1
ATOM 785 C CA . ASP A 1 101 ? 4.223 -24.266 -4.031 1 98 101 ASP A CA 1
ATOM 786 C C . ASP A 1 101 ? 4.973 -23.391 -3.029 1 98 101 ASP A C 1
ATOM 788 O O . ASP A 1 101 ? 6.055 -23.766 -2.566 1 98 101 ASP A O 1
ATOM 792 N N . LEU A 1 102 ? 4.449 -22.297 -2.674 1 97.81 102 LEU A N 1
ATOM 793 C CA . LEU A 1 102 ? 5.156 -21.359 -1.813 1 97.81 102 LEU A CA 1
ATOM 794 C C . LEU A 1 102 ? 4.473 -21.25 -0.455 1 97.81 102 LEU A C 1
ATOM 796 O O . LEU A 1 102 ? 4.52 -20.188 0.181 1 97.81 102 LEU A O 1
ATOM 800 N N . LEU A 1 103 ? 3.885 -22.266 0.056 1 96.81 103 LEU A N 1
ATOM 801 C CA . LEU A 1 103 ? 3.162 -22.25 1.323 1 96.81 103 LEU A CA 1
ATOM 802 C C . LEU A 1 103 ? 4.074 -21.812 2.465 1 96.81 103 LEU A C 1
ATOM 804 O O . LEU A 1 103 ? 5.195 -22.297 2.594 1 96.81 103 LEU A O 1
ATOM 808 N N . HIS A 1 104 ? 3.623 -20.781 3.262 1 94.69 104 HIS A N 1
ATOM 809 C CA . HIS A 1 104 ? 4.227 -20.328 4.512 1 94.69 104 HIS A CA 1
ATOM 810 C C . HIS A 1 104 ? 5.566 -19.641 4.262 1 94.69 104 HIS A C 1
ATOM 812 O O . HIS A 1 104 ? 6.43 -19.625 5.141 1 94.69 104 HIS A O 1
ATOM 818 N N . ARG A 1 105 ? 5.699 -19.078 3.082 1 95.44 105 ARG A N 1
ATOM 819 C CA . ARG A 1 105 ? 6.918 -18.359 2.752 1 95.44 105 ARG A CA 1
ATOM 820 C C . ARG A 1 105 ? 6.781 -16.875 3.088 1 95.44 105 ARG A C 1
ATOM 822 O O . ARG A 1 105 ? 7.73 -16.109 2.934 1 95.44 105 ARG A O 1
ATOM 829 N N . LEU A 1 106 ? 5.609 -16.453 3.602 1 92.12 106 LEU A N 1
ATOM 830 C CA . LEU A 1 106 ? 5.332 -15.055 3.893 1 92.12 106 LEU A CA 1
ATOM 831 C C . LEU A 1 106 ? 5.613 -14.18 2.676 1 92.12 106 LEU A C 1
ATOM 833 O O . LEU A 1 106 ? 6.508 -13.328 2.709 1 92.12 106 LEU A O 1
ATOM 837 N N . LEU A 1 107 ? 4.73 -14.328 1.671 1 93.38 107 LEU A N 1
ATOM 838 C CA . LEU A 1 107 ? 4.922 -13.688 0.374 1 93.38 107 LEU A CA 1
ATOM 839 C C . LEU A 1 107 ? 4.57 -12.203 0.443 1 93.38 107 LEU A C 1
ATOM 841 O O . LEU A 1 107 ? 3.678 -11.805 1.196 1 93.38 107 LEU A O 1
ATOM 845 N N . THR A 1 108 ? 5.277 -11.422 -0.326 1 92.06 108 THR A N 1
ATOM 846 C CA . THR A 1 108 ? 4.855 -10.047 -0.589 1 92.06 108 THR A CA 1
ATOM 847 C C . THR A 1 108 ? 3.619 -10.031 -1.481 1 92.06 108 THR A C 1
ATOM 849 O O . THR A 1 108 ? 3.223 -11.062 -2.029 1 92.06 108 THR A O 1
ATOM 852 N N . ALA A 1 109 ? 3.045 -8.805 -1.591 1 90.44 109 ALA A N 1
ATOM 853 C CA . ALA A 1 109 ? 2.012 -8.641 -2.611 1 90.44 109 ALA A CA 1
ATOM 854 C C . ALA A 1 109 ? 2.586 -8.852 -4.012 1 90.44 109 ALA A C 1
ATOM 856 O O . ALA A 1 109 ? 3.758 -8.562 -4.258 1 90.44 109 ALA A O 1
ATOM 857 N N . PRO A 1 110 ? 1.751 -9.297 -4.883 1 94.31 110 PRO A N 1
ATOM 858 C CA . PRO A 1 110 ? 2.236 -9.461 -6.258 1 94.31 110 PRO A CA 1
ATOM 859 C C . PRO A 1 110 ? 2.281 -8.148 -7.031 1 94.31 110 PRO A C 1
ATOM 861 O O . PRO A 1 110 ? 1.56 -7.207 -6.695 1 94.31 110 PRO A O 1
ATOM 864 N N . VAL A 1 111 ? 3.168 -8.188 -8.062 1 95.56 111 VAL A N 1
ATOM 865 C CA . VAL A 1 111 ? 3.207 -7.098 -9.031 1 95.56 111 VAL A CA 1
ATOM 866 C C . VAL A 1 111 ? 3.361 -7.668 -10.438 1 95.56 111 VAL A C 1
ATOM 868 O O . VAL A 1 111 ? 3.959 -8.727 -10.625 1 95.56 111 VAL A O 1
ATOM 871 N N . LEU A 1 112 ? 2.709 -6.996 -11.359 1 96.12 112 LEU A N 1
ATOM 872 C CA . LEU A 1 112 ? 2.936 -7.371 -12.75 1 96.12 112 LEU A CA 1
ATOM 873 C C . LEU A 1 112 ? 4.164 -6.66 -13.312 1 96.12 112 LEU A C 1
ATOM 875 O O . LEU A 1 112 ? 4.285 -5.438 -13.203 1 96.12 112 LEU A O 1
ATOM 879 N N . TYR A 1 113 ? 5.062 -7.422 -13.891 1 96.75 113 TYR A N 1
ATOM 880 C CA . TYR A 1 113 ? 6.281 -6.875 -14.477 1 96.75 113 TYR A CA 1
ATOM 881 C C . TYR A 1 113 ? 6.695 -7.676 -15.711 1 96.75 113 TYR A C 1
ATOM 883 O O . TYR A 1 113 ? 6.969 -8.875 -15.609 1 96.75 113 TYR A O 1
ATOM 891 N N . ASN A 1 114 ? 6.688 -7.012 -16.844 1 95.5 114 ASN A N 1
ATOM 892 C CA . ASN A 1 114 ? 7.102 -7.605 -18.109 1 95.5 114 ASN A CA 1
ATOM 893 C C . ASN A 1 114 ? 6.391 -8.93 -18.375 1 95.5 114 ASN A C 1
ATOM 895 O O . ASN A 1 114 ? 7.027 -9.93 -18.703 1 95.5 114 ASN A O 1
ATOM 899 N N . GLY A 1 115 ? 5.188 -8.961 -18.141 1 94.94 115 GLY A N 1
ATOM 900 C CA . GLY A 1 115 ? 4.34 -10.094 -18.5 1 94.94 115 GLY A CA 1
ATOM 901 C C . GLY A 1 115 ? 4.34 -11.188 -17.453 1 94.94 115 GLY A C 1
ATOM 902 O O . GLY A 1 115 ? 3.752 -12.25 -17.656 1 94.94 115 GLY A O 1
ATOM 903 N N . ASN A 1 116 ? 4.992 -10.914 -16.312 1 96.88 116 ASN A N 1
ATOM 904 C CA . ASN A 1 116 ? 5.027 -11.898 -15.242 1 96.88 116 ASN A CA 1
ATOM 905 C C . ASN A 1 116 ? 4.43 -11.336 -13.953 1 96.88 116 ASN A C 1
ATOM 907 O O . ASN A 1 116 ? 4.434 -10.125 -13.742 1 96.88 116 ASN A O 1
ATOM 911 N N . LEU A 1 117 ? 3.881 -12.227 -13.18 1 96.94 117 LEU A N 1
ATOM 912 C CA . LEU A 1 117 ? 3.615 -11.922 -11.773 1 96.94 117 LEU A CA 1
ATOM 913 C C . LEU A 1 117 ? 4.863 -12.148 -10.922 1 96.94 117 LEU A C 1
ATOM 915 O O . LEU A 1 117 ? 5.512 -13.188 -11.031 1 96.94 117 LEU A O 1
ATOM 919 N N . VAL A 1 118 ? 5.172 -11.148 -10.141 1 97.12 118 VAL A N 1
ATOM 920 C CA . VAL A 1 118 ? 6.383 -11.273 -9.336 1 97.12 118 VAL A CA 1
ATOM 921 C C . VAL A 1 118 ? 6.043 -11.109 -7.859 1 97.12 118 VAL A C 1
ATOM 923 O O . VAL A 1 118 ? 5.289 -10.211 -7.488 1 97.12 118 VAL A O 1
ATOM 926 N N . VAL A 1 119 ? 6.539 -11.984 -7.059 1 96.56 119 VAL A N 1
ATOM 927 C CA . VAL A 1 119 ? 6.449 -11.883 -5.605 1 96.56 119 VAL A CA 1
ATOM 928 C C . VAL A 1 119 ? 7.82 -12.141 -4.984 1 96.56 119 VAL A C 1
ATOM 930 O O . VAL A 1 119 ? 8.656 -12.828 -5.574 1 96.56 119 VAL A O 1
ATOM 933 N N . GLY A 1 120 ? 8.078 -11.516 -3.908 1 95.94 120 GLY A N 1
ATOM 934 C CA . GLY A 1 120 ? 9.172 -11.883 -3.023 1 95.94 120 GLY A CA 1
ATOM 935 C C . GLY A 1 120 ? 8.719 -12.703 -1.827 1 95.94 120 GLY A C 1
ATOM 936 O O . GLY A 1 120 ? 7.52 -12.859 -1.595 1 95.94 120 GLY A O 1
ATOM 937 N N . ASP A 1 121 ? 9.734 -13.266 -1.096 1 96.25 121 ASP A N 1
ATOM 938 C CA . ASP A 1 121 ? 9.352 -14 0.106 1 96.25 121 ASP A CA 1
ATOM 939 C C . ASP A 1 121 ? 10.328 -13.734 1.249 1 96.25 121 ASP A C 1
ATOM 941 O O . ASP A 1 121 ? 11.312 -13.008 1.075 1 96.25 121 ASP A O 1
ATOM 945 N N . SER A 1 122 ? 10.008 -14.273 2.367 1 94.62 122 SER A N 1
ATOM 946 C CA . SER A 1 122 ? 10.75 -13.984 3.592 1 94.62 122 SER A CA 1
ATOM 947 C C . SER A 1 122 ? 12.125 -14.641 3.568 1 94.62 122 SER A C 1
ATOM 949 O O . SER A 1 122 ? 12.992 -14.312 4.379 1 94.62 122 SER A O 1
ATOM 951 N N . GLU A 1 123 ? 12.305 -15.547 2.666 1 96.25 123 GLU A N 1
ATOM 952 C CA . GLU A 1 123 ? 13.602 -16.203 2.553 1 96.25 123 GLU A CA 1
ATOM 953 C C . GLU A 1 123 ? 14.508 -15.477 1.569 1 96.25 123 GLU A C 1
ATOM 955 O O . GLU A 1 123 ? 15.664 -15.852 1.383 1 96.25 123 GLU A O 1
ATOM 960 N N . GLY A 1 124 ? 14 -14.43 0.927 1 95.88 124 GLY A N 1
ATOM 961 C CA . GLY A 1 124 ? 14.812 -13.57 0.091 1 95.88 124 GLY A CA 1
ATOM 962 C C . GLY A 1 124 ? 14.812 -13.977 -1.371 1 95.88 124 GLY A C 1
ATOM 963 O O . GLY A 1 124 ? 15.688 -13.57 -2.135 1 95.88 124 GLY A O 1
ATOM 964 N N . TYR A 1 125 ? 13.852 -14.867 -1.72 1 97.25 125 TYR A N 1
ATOM 965 C CA . TYR A 1 125 ? 13.68 -15.234 -3.121 1 97.25 125 TYR A CA 1
ATOM 966 C C . TYR A 1 125 ? 12.68 -14.312 -3.807 1 97.25 125 TYR A C 1
ATOM 968 O O . TYR A 1 125 ? 11.703 -13.883 -3.189 1 97.25 125 TYR A O 1
ATOM 976 N N . MET A 1 126 ? 12.992 -14.102 -5.059 1 97.25 126 MET A N 1
ATOM 977 C CA . MET A 1 126 ? 11.992 -13.57 -5.977 1 97.25 126 MET A CA 1
ATOM 978 C C . MET A 1 126 ? 11.484 -14.656 -6.922 1 97.25 126 MET A C 1
ATOM 980 O O . MET A 1 126 ? 12.273 -15.461 -7.422 1 97.25 126 MET A O 1
ATOM 984 N N . HIS A 1 127 ? 10.195 -14.672 -7.094 1 97.69 127 HIS A N 1
ATOM 985 C CA . HIS A 1 127 ? 9.547 -15.656 -7.945 1 97.69 127 HIS A CA 1
ATOM 986 C C . HIS A 1 127 ? 8.805 -14.992 -9.094 1 97.69 127 HIS A C 1
ATOM 988 O O . HIS A 1 127 ? 7.992 -14.086 -8.875 1 97.69 127 HIS A O 1
ATOM 994 N N . TRP A 1 128 ? 9.18 -15.406 -10.227 1 97.69 128 TRP A N 1
ATOM 995 C CA . TRP A 1 128 ? 8.445 -15.016 -11.43 1 97.69 128 TRP A CA 1
ATOM 996 C C . TRP A 1 128 ? 7.469 -16.109 -11.852 1 97.69 128 TRP A C 1
ATOM 998 O O . TRP A 1 128 ? 7.867 -17.266 -12.062 1 97.69 128 TRP A O 1
ATOM 1008 N N . ILE A 1 129 ? 6.234 -15.688 -12.031 1 97.56 129 ILE A N 1
ATOM 1009 C CA . ILE A 1 129 ? 5.148 -16.625 -12.258 1 97.56 129 ILE A CA 1
ATOM 1010 C C . ILE A 1 129 ? 4.391 -16.25 -13.531 1 97.56 129 ILE A C 1
ATOM 1012 O O . ILE A 1 129 ? 4.129 -15.062 -13.766 1 97.56 129 ILE A O 1
ATOM 1016 N N . ASN A 1 130 ? 4.043 -17.188 -14.289 1 98.06 130 ASN A N 1
ATOM 1017 C CA . ASN A 1 130 ? 3.178 -16.969 -15.445 1 98.06 130 ASN A CA 1
ATOM 1018 C C . ASN A 1 130 ? 1.759 -16.609 -15.023 1 98.06 130 ASN A C 1
ATOM 1020 O O . ASN A 1 130 ? 1.074 -17.391 -14.375 1 98.06 130 ASN A O 1
ATOM 1024 N N . PRO A 1 131 ? 1.32 -15.438 -15.391 1 97.94 131 PRO A N 1
ATOM 1025 C CA . PRO A 1 131 ? 0.011 -15.016 -14.891 1 97.94 131 PRO A CA 1
ATOM 1026 C C . PRO A 1 131 ? -1.14 -15.82 -15.492 1 97.94 131 PRO A C 1
ATOM 1028 O O . PRO A 1 131 ? -2.256 -15.789 -14.977 1 97.94 131 PRO A O 1
ATOM 1031 N N . GLU A 1 132 ? -0.945 -16.531 -16.531 1 97.75 132 GLU A N 1
ATOM 1032 C CA . GLU A 1 132 ? -2.008 -17.266 -17.219 1 97.75 132 GLU A CA 1
ATOM 1033 C C . GLU A 1 132 ? -2.316 -18.578 -16.516 1 97.75 132 GLU A C 1
ATOM 1035 O O . GLU A 1 132 ? -3.471 -19 -16.469 1 97.75 132 GLU A O 1
ATOM 1040 N N . ASP A 1 133 ? -1.188 -19.141 -15.945 1 98.31 133 ASP A N 1
ATOM 1041 C CA . ASP A 1 133 ? -1.456 -20.484 -15.438 1 98.31 133 ASP A CA 1
ATOM 1042 C C . ASP A 1 133 ? -0.818 -20.688 -14.062 1 98.31 133 ASP A C 1
ATOM 1044 O O . ASP A 1 133 ? -0.955 -21.75 -13.461 1 98.31 133 ASP A O 1
ATOM 1048 N N . GLY A 1 134 ? -0.1 -19.766 -13.586 1 98.12 134 GLY A N 1
ATOM 1049 C CA . GLY A 1 134 ? 0.393 -19.797 -12.219 1 98.12 134 GLY A CA 1
ATOM 1050 C C . GLY A 1 134 ? 1.677 -20.594 -12.062 1 98.12 134 GLY A C 1
ATOM 1051 O O . GLY A 1 134 ? 2.174 -20.766 -10.945 1 98.12 134 GLY A O 1
ATOM 1052 N N . HIS A 1 135 ? 2.281 -21 -13.203 1 97.88 135 HIS A N 1
ATOM 1053 C CA . HIS A 1 135 ? 3.512 -21.781 -13.086 1 97.88 135 HIS A CA 1
ATOM 1054 C C . HIS A 1 135 ? 4.723 -20.859 -12.938 1 97.88 135 HIS A C 1
ATOM 1056 O O . HIS A 1 135 ? 4.734 -19.75 -13.461 1 97.88 135 HIS A O 1
ATOM 1062 N N . PHE A 1 136 ? 5.766 -21.453 -12.383 1 97.31 136 PHE A N 1
ATOM 1063 C CA . PHE A 1 136 ? 7.008 -20.703 -12.234 1 97.31 136 PHE A CA 1
ATOM 1064 C C . PHE A 1 136 ? 7.691 -20.516 -13.586 1 97.31 136 PHE A C 1
ATOM 1066 O O . PHE A 1 136 ? 7.777 -21.453 -14.375 1 97.31 136 PHE A O 1
ATOM 1073 N N . VAL A 1 137 ? 8.125 -19.312 -13.742 1 96.62 137 VAL A N 1
ATOM 1074 C CA . VAL A 1 137 ? 8.969 -19 -14.891 1 96.62 137 VAL A CA 1
ATOM 1075 C C . VAL A 1 137 ? 10.43 -18.906 -14.461 1 96.62 137 VAL A C 1
ATOM 1077 O O . VAL A 1 137 ? 11.328 -19.312 -15.195 1 96.62 137 VAL A O 1
ATOM 1080 N N . ALA A 1 138 ? 10.664 -18.359 -13.25 1 96 138 ALA A N 1
ATOM 1081 C CA . ALA A 1 138 ? 12.008 -18.219 -12.688 1 96 138 ALA A CA 1
ATOM 1082 C C . ALA A 1 138 ? 11.945 -18.016 -11.172 1 96 138 ALA A C 1
ATOM 1084 O O . ALA A 1 138 ? 10.922 -17.578 -10.641 1 96 138 ALA A O 1
ATOM 1085 N N . GLN A 1 139 ? 12.961 -18.438 -10.547 1 96.5 139 GLN A N 1
ATOM 1086 C CA . GLN A 1 139 ? 13.195 -18.188 -9.125 1 96.5 139 GLN A CA 1
ATOM 1087 C C . GLN A 1 139 ? 14.641 -17.766 -8.875 1 96.5 139 GLN A C 1
ATOM 1089 O O . GLN A 1 139 ? 15.57 -18.312 -9.469 1 96.5 139 GLN A O 1
ATOM 1094 N N . GLN A 1 140 ? 14.75 -16.766 -8.031 1 96 140 GLN A N 1
ATOM 1095 C CA . GLN A 1 140 ? 16.094 -16.234 -7.801 1 96 140 GLN A CA 1
ATOM 1096 C C . GLN A 1 140 ? 16.266 -15.781 -6.352 1 96 140 GLN A C 1
ATOM 1098 O O . GLN A 1 140 ? 15.438 -15.031 -5.824 1 96 140 GLN A O 1
ATOM 1103 N N . LYS A 1 141 ? 17.344 -16.25 -5.734 1 96.62 141 LYS A N 1
ATOM 1104 C CA . LYS A 1 141 ? 17.734 -15.719 -4.43 1 96.62 141 LYS A CA 1
ATOM 1105 C C . LYS A 1 141 ? 18.406 -14.352 -4.57 1 96.62 141 LYS A C 1
ATOM 1107 O O . LYS A 1 141 ? 19.359 -14.203 -5.324 1 96.62 141 LYS A O 1
ATOM 1112 N N . VAL A 1 142 ? 17.891 -13.359 -3.83 1 95.56 142 VAL A N 1
ATOM 1113 C CA . VAL A 1 142 ? 18.359 -11.992 -4.02 1 95.56 142 VAL A CA 1
ATOM 1114 C C . VAL A 1 142 ? 19 -11.484 -2.727 1 95.56 142 VAL A C 1
ATOM 1116 O O . VAL A 1 142 ? 20.047 -10.82 -2.76 1 95.56 142 VAL A O 1
ATOM 1119 N N . ASP A 1 143 ? 18.359 -11.82 -1.655 1 94 143 ASP A N 1
ATOM 1120 C CA . ASP A 1 143 ? 18.828 -11.289 -0.381 1 94 143 ASP A CA 1
ATOM 1121 C C . ASP A 1 143 ? 18.484 -12.234 0.769 1 94 143 ASP A C 1
ATOM 1123 O O . ASP A 1 143 ? 17.328 -12.594 0.969 1 94 143 ASP A O 1
ATOM 1127 N N . SER A 1 144 ? 19.391 -12.539 1.68 1 93.12 144 SER A N 1
ATOM 1128 C CA . SER A 1 144 ? 19.203 -13.555 2.709 1 93.12 144 SER A CA 1
ATOM 1129 C C . SER A 1 144 ? 18.359 -13.023 3.861 1 93.12 144 SER A C 1
ATOM 1131 O O . SER A 1 144 ? 17.828 -13.805 4.66 1 93.12 144 SER A O 1
ATOM 1133 N N . SER A 1 145 ? 18.234 -11.703 3.965 1 88.88 145 SER A N 1
ATOM 1134 C CA . SER A 1 145 ? 17.406 -11.18 5.051 1 88.88 145 SER A CA 1
ATOM 1135 C C . SER A 1 145 ? 15.922 -11.352 4.75 1 88.88 145 SER A C 1
ATOM 1137 O O . SER A 1 145 ? 15.094 -11.383 5.664 1 88.88 145 SER A O 1
ATOM 1139 N N . GLY A 1 146 ? 15.586 -11.414 3.457 1 92.25 146 GLY A N 1
ATOM 1140 C CA . GLY A 1 146 ? 14.203 -11.625 3.074 1 92.25 146 GLY A CA 1
ATOM 1141 C C . GLY A 1 146 ? 13.484 -10.344 2.711 1 92.25 146 GLY A C 1
ATOM 1142 O O . GLY A 1 146 ? 14.055 -9.258 2.799 1 92.25 146 GLY A O 1
ATOM 1143 N N . PHE A 1 147 ? 12.219 -10.562 2.203 1 89.75 147 PHE A N 1
ATOM 1144 C CA . PHE A 1 147 ? 11.383 -9.453 1.755 1 89.75 147 PHE A CA 1
ATOM 1145 C C . PHE A 1 147 ? 10.078 -9.406 2.539 1 89.75 147 PHE A C 1
ATOM 1147 O O . PHE A 1 147 ? 9.445 -10.445 2.766 1 89.75 147 PHE A O 1
ATOM 1154 N N . LEU A 1 148 ? 9.734 -8.133 2.959 1 81.62 148 LEU A N 1
ATOM 1155 C CA . LEU A 1 148 ? 8.422 -7.93 3.564 1 81.62 148 LEU A CA 1
ATOM 1156 C C . LEU A 1 148 ? 7.66 -6.816 2.855 1 81.62 148 LEU A C 1
ATOM 1158 O O . LEU A 1 148 ? 6.441 -6.711 2.988 1 81.62 148 LEU A O 1
ATOM 1162 N N . THR A 1 149 ? 8.375 -6.078 2.051 1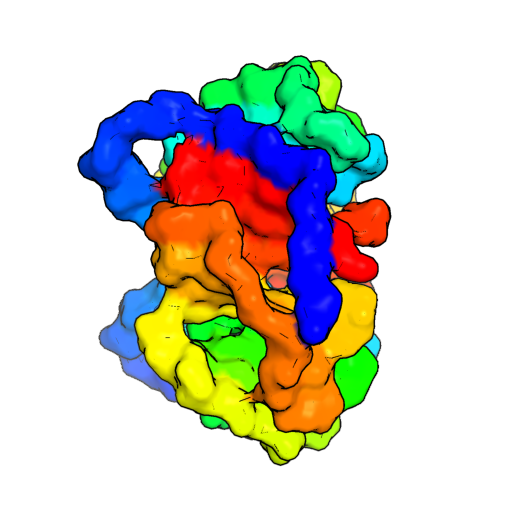 83.19 149 THR A N 1
ATOM 1163 C CA . THR A 1 149 ? 7.742 -4.957 1.36 1 83.19 149 THR A CA 1
ATOM 1164 C C . THR A 1 149 ? 7.348 -5.352 -0.06 1 83.19 149 THR A C 1
ATOM 1166 O O . THR A 1 149 ? 8.008 -6.184 -0.685 1 83.19 149 THR A O 1
ATOM 1169 N N . ASP A 1 150 ? 6.297 -4.629 -0.526 1 86.94 150 ASP A N 1
ATOM 1170 C CA . ASP A 1 150 ? 5.82 -4.941 -1.871 1 86.94 150 ASP A CA 1
ATOM 1171 C C . ASP A 1 150 ? 6.809 -4.453 -2.928 1 86.94 150 ASP A C 1
ATOM 1173 O O . ASP A 1 150 ? 7.375 -3.365 -2.801 1 86.94 150 ASP A O 1
ATOM 1177 N N . PRO A 1 151 ? 7 -5.25 -3.961 1 92.31 151 PRO A N 1
ATOM 1178 C CA . PRO A 1 151 ? 7.746 -4.742 -5.113 1 92.31 151 PRO A CA 1
ATOM 1179 C C . PRO A 1 151 ? 6.992 -3.65 -5.867 1 92.31 151 PRO A C 1
ATOM 1181 O O . PRO A 1 151 ? 5.758 -3.625 -5.855 1 92.31 151 PRO A O 1
ATOM 1184 N N . VAL A 1 152 ? 7.809 -2.816 -6.523 1 93.06 152 VAL A N 1
ATOM 1185 C CA . VAL A 1 152 ? 7.223 -1.737 -7.312 1 93.06 152 VAL A CA 1
ATOM 1186 C C . VAL A 1 152 ? 7.879 -1.683 -8.688 1 93.06 152 VAL A C 1
ATOM 1188 O O . VAL A 1 152 ? 9.062 -1.983 -8.828 1 93.06 152 VAL A O 1
ATOM 1191 N N . VAL A 1 153 ? 7.02 -1.304 -9.672 1 94.12 153 VAL A N 1
ATOM 1192 C CA . VAL A 1 153 ? 7.523 -1.182 -11.039 1 94.12 153 VAL A CA 1
ATOM 1193 C C . VAL A 1 153 ? 7.543 0.288 -11.453 1 94.12 153 VAL A C 1
ATOM 1195 O O . VAL A 1 153 ? 6.547 0.999 -11.281 1 94.12 153 VAL A O 1
ATOM 1198 N N . ALA A 1 154 ? 8.688 0.673 -11.922 1 91.38 154 ALA A N 1
ATOM 1199 C CA . ALA A 1 154 ? 8.805 2.025 -12.461 1 91.38 154 ALA A CA 1
ATOM 1200 C C . ALA A 1 154 ? 9.922 2.109 -13.5 1 91.38 154 ALA A C 1
ATOM 1202 O O . ALA A 1 154 ? 11.008 1.561 -13.297 1 91.38 154 ALA A O 1
ATOM 1203 N N . ASP A 1 155 ? 9.555 2.785 -14.594 1 91.69 155 ASP A N 1
ATOM 1204 C CA . ASP A 1 155 ? 10.516 3.057 -15.656 1 91.69 155 ASP A CA 1
ATOM 1205 C C . ASP A 1 155 ? 11.227 1.779 -16.094 1 91.69 155 ASP A C 1
ATOM 1207 O O . ASP A 1 155 ? 12.453 1.75 -16.203 1 91.69 155 ASP A O 1
ATOM 1211 N N . GLY A 1 156 ? 10.445 0.781 -16.203 1 92.31 156 GLY A N 1
ATOM 1212 C CA . GLY A 1 156 ? 10.945 -0.473 -16.75 1 92.31 156 GLY A CA 1
ATOM 1213 C C . GLY A 1 156 ? 11.773 -1.268 -15.766 1 92.31 156 GLY A C 1
ATOM 1214 O O . GLY A 1 156 ? 12.438 -2.234 -16.141 1 92.31 156 GLY A O 1
ATOM 1215 N N . ARG A 1 157 ? 11.719 -0.876 -14.484 1 93.88 157 ARG A N 1
ATOM 1216 C CA . ARG A 1 157 ? 12.492 -1.573 -13.469 1 93.88 157 ARG A CA 1
ATOM 1217 C C . ARG A 1 157 ? 11.594 -2.102 -12.359 1 93.88 157 ARG A C 1
ATOM 1219 O O . ARG A 1 157 ? 10.531 -1.542 -12.094 1 93.88 157 ARG A O 1
ATOM 1226 N N . LEU A 1 158 ? 12.094 -3.17 -11.836 1 95.88 158 LEU A N 1
ATOM 1227 C CA . LEU A 1 158 ? 11.5 -3.732 -10.633 1 95.88 158 LEU A CA 1
ATOM 1228 C C . LEU A 1 158 ? 12.32 -3.377 -9.39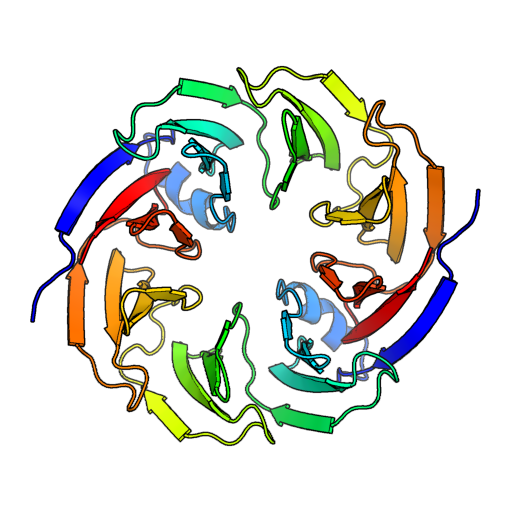8 1 95.88 158 LEU A C 1
ATOM 1230 O O . LEU A 1 158 ? 13.523 -3.65 -9.352 1 95.88 158 LEU A O 1
ATOM 1234 N N . LEU A 1 159 ? 11.672 -2.719 -8.484 1 95 159 LEU A N 1
ATOM 1235 C CA . LEU A 1 159 ? 12.344 -2.33 -7.25 1 95 159 LEU A CA 1
ATOM 1236 C C . LEU A 1 159 ? 11.773 -3.092 -6.059 1 95 159 LEU A C 1
ATOM 1238 O O . LEU A 1 159 ? 10.555 -3.283 -5.961 1 95 159 LEU A O 1
ATOM 1242 N N . ILE A 1 160 ? 12.617 -3.486 -5.18 1 93.25 160 ILE A N 1
ATOM 1243 C CA . ILE A 1 160 ? 12.172 -4.145 -3.955 1 93.25 160 ILE A CA 1
ATOM 1244 C C . ILE A 1 160 ? 13.172 -3.873 -2.832 1 93.25 160 ILE A C 1
ATOM 1246 O O . ILE A 1 160 ? 14.375 -3.775 -3.076 1 93.25 160 ILE A O 1
ATOM 1250 N N . GLN A 1 161 ? 12.648 -3.727 -1.66 1 90.5 161 GLN A N 1
ATOM 1251 C CA . GLN A 1 161 ? 13.492 -3.479 -0.495 1 90.5 161 GLN A CA 1
ATOM 1252 C C . GLN A 1 161 ? 13.547 -4.703 0.412 1 90.5 161 GLN A C 1
ATOM 1254 O O . GLN A 1 161 ? 12.516 -5.25 0.797 1 90.5 161 GLN A O 1
ATOM 1259 N N . ALA A 1 162 ? 14.75 -5.031 0.777 1 90.25 162 ALA A N 1
ATOM 1260 C CA . ALA A 1 162 ? 14.945 -6.145 1.7 1 90.25 162 ALA A CA 1
ATOM 1261 C C . ALA A 1 162 ? 14.789 -5.691 3.148 1 90.25 162 ALA A C 1
ATOM 1263 O O . ALA A 1 162 ? 14.82 -4.492 3.438 1 90.25 162 ALA A O 1
ATOM 1264 N N . LYS A 1 163 ? 14.602 -6.703 4.031 1 84.75 163 LYS A N 1
ATOM 1265 C CA . LYS A 1 163 ? 14.375 -6.426 5.449 1 84.75 163 LYS A CA 1
ATOM 1266 C C . LYS A 1 163 ? 15.555 -5.672 6.059 1 84.75 163 LYS A C 1
ATOM 1268 O O . LYS A 1 163 ? 15.367 -4.852 6.961 1 84.75 163 LYS A O 1
ATOM 1273 N N . ASP A 1 164 ? 16.703 -5.918 5.488 1 82.75 164 ASP A N 1
ATOM 1274 C CA . ASP A 1 164 ? 17.875 -5.285 6.074 1 82.75 164 ASP A CA 1
ATOM 1275 C C . ASP A 1 164 ? 18.047 -3.852 5.566 1 82.75 164 ASP A C 1
ATOM 1277 O O . ASP A 1 164 ? 19.031 -3.191 5.867 1 82.75 164 ASP A O 1
ATOM 1281 N N . GLY A 1 165 ? 17.156 -3.404 4.656 1 84.19 165 GLY A N 1
ATOM 1282 C CA . GLY A 1 165 ? 17.156 -2.029 4.184 1 84.19 165 GLY A CA 1
ATOM 1283 C C . GLY A 1 165 ? 17.812 -1.871 2.82 1 84.19 165 GLY A C 1
ATOM 1284 O O . GLY A 1 165 ? 17.891 -0.76 2.293 1 84.19 165 GLY A O 1
ATOM 1285 N N . THR A 1 166 ? 18.234 -2.973 2.256 1 89.38 166 THR A N 1
ATOM 1286 C CA . THR A 1 166 ? 18.828 -2.893 0.932 1 89.38 166 THR A CA 1
ATOM 1287 C C . THR A 1 166 ? 17.766 -2.779 -0.148 1 89.38 166 THR A C 1
ATOM 1289 O O . THR A 1 166 ? 16.812 -3.555 -0.162 1 89.38 166 THR A O 1
ATOM 1292 N N . LEU A 1 167 ? 17.969 -1.765 -0.975 1 92 167 LEU A N 1
ATOM 1293 C CA . LEU A 1 167 ? 17.094 -1.606 -2.131 1 92 167 LEU A CA 1
ATOM 1294 C C . LEU A 1 167 ? 17.719 -2.225 -3.377 1 92 167 LEU A C 1
ATOM 1296 O O . LEU A 1 167 ? 18.922 -2.053 -3.625 1 92 167 LEU A O 1
ATOM 1300 N N . TYR A 1 168 ? 16.875 -2.982 -4.098 1 94.44 168 TYR A N 1
ATOM 1301 C CA . TYR A 1 168 ? 17.312 -3.602 -5.348 1 94.44 168 TYR A CA 1
ATOM 1302 C C . TYR A 1 168 ? 16.516 -3.051 -6.531 1 94.44 168 TYR A C 1
ATOM 1304 O O . TYR A 1 168 ? 15.305 -2.863 -6.441 1 94.44 168 TYR A O 1
ATOM 1312 N N . ALA A 1 169 ? 17.266 -2.748 -7.578 1 96.12 169 ALA A N 1
ATOM 1313 C CA . ALA A 1 169 ? 16.672 -2.533 -8.891 1 96.12 169 ALA A CA 1
ATOM 1314 C C 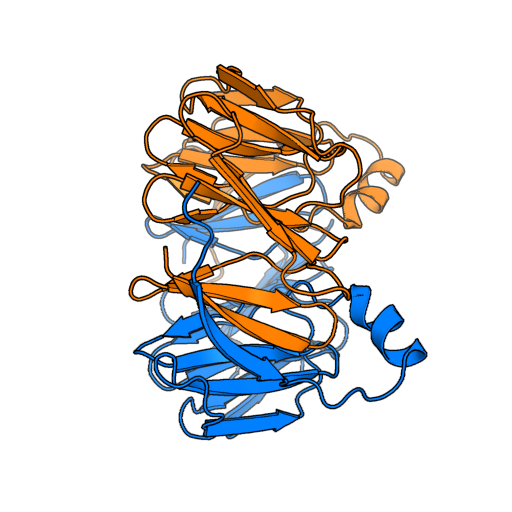. ALA A 1 169 ? 17 -3.68 -9.844 1 96.12 169 ALA A C 1
ATOM 1316 O O . ALA A 1 169 ? 18.188 -3.984 -10.062 1 96.12 169 ALA A O 1
ATOM 1317 N N . ILE A 1 170 ? 15.977 -4.25 -10.391 1 95.38 170 ILE A N 1
ATOM 1318 C CA . ILE A 1 170 ? 16.125 -5.469 -11.188 1 95.38 170 ILE A CA 1
ATOM 1319 C C . ILE A 1 170 ? 15.438 -5.289 -12.539 1 95.38 170 ILE A C 1
ATOM 1321 O O . ILE A 1 170 ? 14.367 -4.676 -12.617 1 95.38 170 ILE A O 1
ATOM 1325 N N . THR A 1 171 ? 16.078 -5.766 -13.594 1 92.25 171 THR A N 1
ATOM 1326 C CA . THR A 1 171 ? 15.438 -5.812 -14.906 1 92.25 171 THR A CA 1
ATOM 1327 C C . THR A 1 171 ? 15.375 -7.246 -15.43 1 92.25 171 THR A C 1
ATOM 1329 O O . THR A 1 171 ? 16.078 -8.125 -14.93 1 92.25 171 THR A O 1
ATOM 1332 N N . ARG A 1 172 ? 14.273 -7.48 -16.266 1 82.88 172 ARG A N 1
ATOM 1333 C CA . ARG A 1 172 ? 14.211 -8.766 -16.969 1 82.88 172 ARG A CA 1
ATOM 1334 C C . ARG A 1 172 ? 13.93 -8.57 -18.453 1 82.88 172 ARG A C 1
ATOM 1336 O O . ARG A 1 172 ? 13.078 -7.758 -18.828 1 82.88 172 ARG A O 1
ATOM 1343 N N . MET B 1 1 ? 15.781 -20.109 -17.953 1 43.56 1 MET B N 1
ATOM 1344 C CA . MET B 1 1 ? 14.719 -19.203 -17.5 1 43.56 1 MET B CA 1
ATOM 1345 C C . MET B 1 1 ? 15.297 -17.859 -17.078 1 43.56 1 MET B C 1
ATOM 1347 O O . MET B 1 1 ? 16.219 -17.797 -16.266 1 43.56 1 MET B O 1
ATOM 1351 N N . GLN B 1 2 ? 15.164 -16.844 -17.891 1 63.47 2 GLN B N 1
ATOM 1352 C CA . GLN B 1 2 ? 16.062 -15.703 -17.734 1 63.47 2 GLN B CA 1
ATOM 1353 C C . GLN B 1 2 ? 15.781 -14.961 -16.438 1 63.47 2 GLN B C 1
ATOM 1355 O O . GLN B 1 2 ? 14.641 -14.562 -16.172 1 63.47 2 GLN B O 1
ATOM 1360 N N . GLN B 1 3 ? 16.562 -15.227 -15.438 1 77.44 3 GLN B N 1
ATOM 1361 C CA . GLN B 1 3 ? 16.609 -14.602 -14.125 1 77.44 3 GLN B CA 1
ATOM 1362 C C . GLN B 1 3 ? 16.688 -13.078 -14.242 1 77.44 3 GLN B C 1
ATOM 1364 O O . GLN B 1 3 ? 17.031 -12.555 -15.305 1 77.44 3 GLN B O 1
ATOM 1369 N N . GLY B 1 4 ? 16.062 -12.438 -13.359 1 85.19 4 GLY B N 1
ATOM 1370 C CA . GLY B 1 4 ? 16.234 -11 -13.297 1 85.19 4 GLY B CA 1
ATOM 1371 C C . GLY B 1 4 ? 17.688 -10.57 -13.211 1 85.19 4 GLY B C 1
ATOM 1372 O O . GLY B 1 4 ? 18.516 -11.297 -12.656 1 85.19 4 GLY B O 1
ATOM 1373 N N . GLN B 1 5 ? 17.953 -9.57 -13.93 1 92 5 GLN B N 1
ATOM 1374 C CA . GLN B 1 5 ? 19.297 -8.992 -13.844 1 92 5 GLN B CA 1
ATOM 1375 C C . GLN B 1 5 ? 19.328 -7.812 -12.875 1 92 5 GLN B C 1
ATOM 1377 O O . GLN B 1 5 ? 18.531 -6.883 -13 1 92 5 GLN B O 1
ATOM 1382 N N . MET B 1 6 ? 20.328 -7.93 -11.977 1 92.12 6 MET B N 1
ATOM 1383 C CA . MET B 1 6 ? 20.516 -6.859 -11.008 1 92.12 6 MET B CA 1
ATOM 1384 C C . MET B 1 6 ? 21.172 -5.645 -11.648 1 92.12 6 MET B C 1
ATOM 1386 O O . MET B 1 6 ? 22.266 -5.746 -12.203 1 92.12 6 MET B O 1
ATOM 1390 N N . ILE B 1 7 ? 20.516 -4.543 -11.625 1 94.31 7 ILE B N 1
ATOM 1391 C CA . ILE B 1 7 ? 21.047 -3.291 -12.148 1 94.31 7 ILE B CA 1
ATOM 1392 C C . ILE B 1 7 ? 21.891 -2.602 -11.086 1 94.31 7 ILE B C 1
ATOM 1394 O O . ILE B 1 7 ? 23.047 -2.223 -11.344 1 94.31 7 ILE B O 1
ATOM 1398 N N . TRP B 1 8 ? 21.281 -2.406 -9.883 1 95.69 8 TRP B N 1
ATOM 1399 C CA . TRP B 1 8 ? 22.031 -1.874 -8.742 1 95.69 8 TRP B CA 1
ATOM 1400 C C . TRP B 1 8 ? 21.406 -2.326 -7.43 1 95.69 8 TRP B C 1
ATOM 1402 O O . TRP B 1 8 ? 20.266 -2.809 -7.41 1 95.69 8 TRP B O 1
ATOM 1412 N N . GLN B 1 9 ? 22.141 -2.268 -6.426 1 95.5 9 GLN B N 1
ATOM 1413 C CA . GLN B 1 9 ? 21.734 -2.422 -5.039 1 95.5 9 GLN B CA 1
ATOM 1414 C C . GLN B 1 9 ? 22.281 -1.301 -4.168 1 95.5 9 GLN B C 1
ATOM 1416 O O . GLN B 1 9 ? 23.391 -0.813 -4.406 1 95.5 9 GLN B O 1
ATOM 1421 N N . GLN B 1 10 ? 21.469 -0.855 -3.248 1 92.19 10 GLN B N 1
ATOM 1422 C CA . GLN B 1 10 ? 21.875 0.231 -2.361 1 92.19 10 GLN B CA 1
ATOM 1423 C C . GLN B 1 10 ? 21.344 0.017 -0.949 1 92.19 10 GLN B C 1
ATOM 1425 O O . GLN B 1 10 ? 20.125 -0.074 -0.747 1 92.19 10 GLN B O 1
ATOM 1430 N N . ARG B 1 11 ? 22.203 -0.061 0.028 1 88.75 11 ARG B N 1
ATOM 1431 C CA . ARG B 1 11 ? 21.781 -0.155 1.423 1 88.75 11 ARG B CA 1
ATOM 1432 C C . ARG B 1 11 ? 21.438 1.22 1.985 1 88.75 11 ARG B C 1
ATOM 1434 O O . ARG B 1 11 ? 22.266 2.133 1.96 1 88.75 11 ARG B O 1
ATOM 1441 N N . ILE B 1 12 ? 20.203 1.283 2.457 1 85.75 12 ILE B N 1
ATOM 1442 C CA . ILE B 1 12 ? 19.797 2.596 2.941 1 85.75 12 ILE B CA 1
ATOM 1443 C C . ILE B 1 12 ? 19.641 2.559 4.461 1 85.75 12 ILE B C 1
ATOM 1445 O O . ILE B 1 12 ? 19.422 3.596 5.094 1 85.75 12 ILE B O 1
ATOM 1449 N N . SER B 1 13 ? 19.594 1.381 5.059 1 80 13 SER B N 1
ATOM 1450 C CA . SER B 1 13 ? 19.5 1.272 6.512 1 80 13 SER B CA 1
ATOM 1451 C C . SER B 1 13 ? 20.875 1.407 7.172 1 80 13 SER B C 1
ATOM 1453 O O . SER B 1 13 ? 21.891 1.042 6.578 1 80 13 SER B O 1
ATOM 1455 N N . THR B 1 14 ? 20.797 2.025 8.25 1 64.5 14 THR B N 1
ATOM 1456 C CA . THR B 1 14 ? 22.031 2.139 9.008 1 64.5 14 THR B CA 1
ATOM 1457 C C . THR B 1 14 ? 22.172 0.993 10.008 1 64.5 14 THR B C 1
ATOM 1459 O O . THR B 1 14 ? 23.188 0.878 10.695 1 64.5 14 THR B O 1
ATOM 1462 N N . ALA B 1 15 ? 21.047 0.13 10.164 1 56.75 15 ALA B N 1
ATOM 1463 C CA . ALA B 1 15 ? 21.109 -0.883 11.211 1 56.75 15 ALA B CA 1
ATOM 1464 C C . ALA B 1 15 ? 22.156 -1.938 10.906 1 56.75 15 ALA B C 1
ATOM 1466 O O . ALA B 1 15 ? 22.234 -2.443 9.781 1 56.75 15 ALA B O 1
ATOM 1467 N N . THR B 1 16 ? 23.125 -2 11.641 1 52.53 16 THR B N 1
ATOM 1468 C CA . THR B 1 16 ? 24.281 -2.867 11.492 1 52.53 16 THR B CA 1
ATOM 1469 C C . THR B 1 16 ? 24.062 -4.199 12.203 1 52.53 16 THR B C 1
ATOM 1471 O O . THR B 1 16 ? 24.734 -5.191 11.906 1 52.53 16 THR B O 1
ATOM 1474 N N . GLY B 1 17 ? 23.141 -4.312 13.32 1 52.19 17 GLY B N 1
ATOM 1475 C CA . GLY B 1 17 ? 23.156 -5.551 14.086 1 52.19 17 GLY B CA 1
ATOM 1476 C C . GLY B 1 17 ? 21.938 -6.414 13.852 1 52.19 17 GLY B C 1
ATOM 1477 O O . GLY B 1 17 ? 20.906 -5.93 13.359 1 52.19 17 GLY B O 1
ATOM 1478 N N . PRO B 1 18 ? 22.156 -7.723 14.016 1 49.94 18 PRO B N 1
ATOM 1479 C CA . PRO B 1 18 ? 21.109 -8.727 13.781 1 49.94 18 PRO B CA 1
ATOM 1480 C C . PRO B 1 18 ? 19.828 -8.422 14.539 1 49.94 18 PRO B C 1
ATOM 1482 O O . PRO B 1 18 ? 18.734 -8.602 14 1 49.94 18 PRO B O 1
ATOM 1485 N N . THR B 1 19 ? 19.969 -8.109 15.789 1 49.03 19 THR B N 1
ATOM 1486 C CA . THR B 1 19 ? 18.828 -7.832 16.641 1 49.03 19 THR B CA 1
ATOM 1487 C C . THR B 1 19 ? 17.984 -6.695 16.062 1 49.03 19 THR B C 1
ATOM 1489 O O . THR B 1 19 ? 16.75 -6.711 16.188 1 49.03 19 THR B O 1
ATOM 1492 N N . GLU B 1 20 ? 18.688 -5.82 15.602 1 48.66 20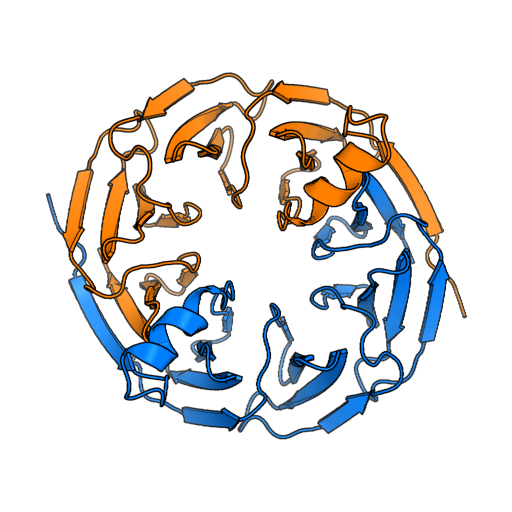 GLU B N 1
ATOM 1493 C CA . GLU B 1 20 ? 18 -4.629 15.117 1 48.66 20 GLU B CA 1
ATOM 1494 C C . GLU B 1 20 ? 17.203 -4.934 13.852 1 48.66 20 GLU B C 1
ATOM 1496 O O . GLU B 1 20 ? 16.125 -4.363 13.641 1 48.66 20 GLU B O 1
ATOM 1501 N N . ILE B 1 21 ? 17.641 -5.812 13.133 1 48.38 21 ILE B N 1
ATOM 1502 C CA . ILE B 1 21 ? 17.016 -6.227 11.883 1 48.38 21 ILE B CA 1
ATOM 1503 C C . ILE B 1 21 ? 15.68 -6.91 12.18 1 48.38 21 ILE B C 1
ATOM 1505 O O . ILE B 1 21 ? 14.703 -6.727 11.445 1 48.38 21 ILE B O 1
ATOM 1509 N N . ASP B 1 22 ? 15.68 -7.766 13.219 1 46.91 22 ASP B N 1
ATOM 1510 C CA . ASP B 1 22 ? 14.445 -8.461 13.57 1 46.91 22 ASP B CA 1
ATOM 1511 C C . ASP B 1 22 ? 13.312 -7.473 13.828 1 46.91 22 ASP B C 1
ATOM 1513 O O . ASP B 1 22 ? 12.141 -7.797 13.633 1 46.91 22 ASP B O 1
ATOM 1517 N N . ARG B 1 23 ? 13.758 -6.41 14.414 1 41.22 23 ARG B N 1
ATOM 1518 C CA . ARG B 1 23 ? 12.75 -5.395 14.711 1 41.22 23 ARG B CA 1
ATOM 1519 C C . ARG B 1 23 ? 12.273 -4.703 13.438 1 41.22 23 ARG B C 1
ATOM 1521 O O . ARG B 1 23 ? 11.281 -3.975 13.461 1 41.22 23 ARG B O 1
ATOM 1528 N N . LEU B 1 24 ? 13.172 -4.938 12.539 1 44.59 24 LEU B N 1
ATOM 1529 C CA . LEU B 1 24 ? 12.945 -4.363 11.219 1 44.59 24 LEU B CA 1
ATOM 1530 C C . LEU B 1 24 ? 11.625 -4.844 10.633 1 44.59 24 LEU B C 1
ATOM 1532 O O . LEU B 1 24 ? 11.203 -4.379 9.57 1 44.59 24 LEU B O 1
ATOM 1536 N N . ASN B 1 25 ? 11.141 -5.871 11.266 1 41.5 25 ASN B N 1
ATOM 1537 C CA . ASN B 1 25 ? 10.031 -6.641 10.703 1 41.5 25 ASN B CA 1
ATOM 1538 C C . ASN B 1 25 ? 8.914 -5.73 10.203 1 41.5 25 ASN B C 1
ATOM 1540 O O . ASN B 1 25 ? 8.125 -6.125 9.344 1 41.5 25 ASN B O 1
ATOM 1544 N N . ASP B 1 26 ? 8.867 -4.52 10.852 1 45.06 26 ASP B N 1
ATOM 1545 C CA . ASP B 1 26 ? 7.516 -4.047 10.578 1 45.06 26 ASP B CA 1
ATOM 1546 C C . ASP B 1 26 ? 7.52 -2.951 9.516 1 45.06 26 ASP B C 1
ATOM 1548 O O . ASP B 1 26 ? 6.52 -2.248 9.344 1 45.06 26 ASP B O 1
ATOM 1552 N N . VAL B 1 27 ? 8.773 -2.684 8.961 1 45.41 27 VAL B N 1
ATOM 1553 C CA . VAL B 1 27 ? 8.594 -1.589 8.016 1 45.41 27 VAL B CA 1
ATOM 1554 C C . VAL B 1 27 ? 7.879 -2.098 6.762 1 45.41 27 VAL B C 1
ATOM 1556 O O . VAL B 1 27 ? 8.461 -2.84 5.965 1 45.41 27 VAL B O 1
ATOM 1559 N N . ASP B 1 28 ? 6.621 -2.107 6.695 1 57.88 28 ASP B N 1
ATOM 1560 C CA . ASP B 1 28 ? 5.738 -2.486 5.594 1 57.88 28 ASP B CA 1
ATOM 1561 C C . ASP B 1 28 ? 5.539 -1.322 4.625 1 57.88 28 ASP B C 1
ATOM 1563 O O . ASP B 1 28 ? 4.426 -1.081 4.156 1 57.88 28 ASP B O 1
ATOM 1567 N N . THR B 1 29 ? 6.754 -0.502 4.445 1 65.06 29 THR B N 1
ATOM 1568 C CA . THR B 1 29 ? 6.469 0.604 3.541 1 65.06 29 THR B CA 1
ATOM 1569 C C . THR B 1 29 ? 6.957 0.291 2.131 1 65.06 29 THR B C 1
ATOM 1571 O O . THR B 1 29 ? 8.039 -0.282 1.956 1 65.06 29 THR B O 1
ATOM 1574 N N . THR B 1 30 ? 6.152 0.505 1.083 1 77.31 30 THR B N 1
ATOM 1575 C CA . THR B 1 30 ? 6.465 0.361 -0.335 1 77.31 30 THR B CA 1
ATOM 1576 C C . THR B 1 30 ? 7.133 1.624 -0.872 1 77.31 30 THR B C 1
ATOM 1578 O O . THR B 1 30 ? 6.629 2.732 -0.673 1 77.31 30 THR B O 1
ATOM 1581 N N . PRO B 1 31 ? 8.367 1.497 -1.483 1 86.56 31 PRO B N 1
ATOM 1582 C CA . PRO B 1 31 ? 8.977 2.676 -2.102 1 86.56 31 PRO B CA 1
ATOM 1583 C C . PRO B 1 31 ? 8.07 3.344 -3.129 1 86.56 31 PRO B C 1
ATOM 1585 O O . PRO B 1 31 ? 7.258 2.672 -3.771 1 86.56 31 PRO B O 1
ATOM 1588 N N . ILE B 1 32 ? 8.273 4.676 -3.242 1 90.31 32 ILE B N 1
ATOM 1589 C CA . ILE B 1 32 ? 7.547 5.461 -4.238 1 90.31 32 ILE B CA 1
ATOM 1590 C C . ILE B 1 32 ? 8.523 6 -5.281 1 90.31 32 ILE B C 1
ATOM 1592 O O . ILE B 1 32 ? 9.617 6.461 -4.938 1 90.31 32 ILE B O 1
ATOM 1596 N N . ILE B 1 33 ? 8.102 5.906 -6.488 1 93.69 33 ILE B N 1
ATOM 1597 C CA . ILE B 1 33 ? 8.953 6.398 -7.562 1 93.69 33 ILE B CA 1
ATOM 1598 C C . ILE B 1 33 ? 8.25 7.539 -8.297 1 93.69 33 ILE B C 1
ATOM 1600 O O . ILE B 1 33 ? 7.156 7.355 -8.836 1 93.69 33 ILE B O 1
ATOM 1604 N N . VAL B 1 34 ? 8.883 8.688 -8.273 1 94.75 34 VAL B N 1
ATOM 1605 C CA . VAL B 1 34 ? 8.344 9.859 -8.953 1 94.75 34 VAL B CA 1
ATOM 1606 C C . VAL B 1 34 ? 9.461 10.578 -9.711 1 94.75 34 VAL B C 1
ATOM 1608 O O . VAL B 1 34 ? 10.484 10.938 -9.125 1 94.75 34 VAL B O 1
ATOM 1611 N N . ASN B 1 35 ? 9.266 10.75 -11.039 1 93.94 35 ASN B N 1
ATOM 1612 C CA . ASN B 1 35 ? 10.164 11.531 -11.883 1 93.94 35 ASN B CA 1
ATOM 1613 C C . ASN B 1 35 ? 11.609 11.062 -11.734 1 93.94 35 ASN B C 1
ATOM 1615 O O . ASN B 1 35 ? 12.516 11.875 -11.547 1 93.94 35 ASN B O 1
ATOM 1619 N N . GLY B 1 36 ? 11.773 9.805 -11.734 1 95.06 36 GLY B N 1
ATOM 1620 C CA . GLY B 1 36 ? 13.102 9.227 -11.758 1 95.06 36 GLY B CA 1
ATOM 1621 C C . GLY B 1 36 ? 13.758 9.172 -10.391 1 95.06 36 GLY B C 1
ATOM 1622 O O . GLY B 1 36 ? 14.953 8.898 -10.281 1 95.06 36 GLY B O 1
ATOM 1623 N N . VAL B 1 37 ? 13.023 9.484 -9.359 1 96.81 37 VAL B N 1
ATOM 1624 C CA . VAL B 1 37 ? 13.547 9.43 -8 1 96.81 37 VAL B CA 1
ATOM 1625 C C . VAL B 1 37 ? 12.805 8.367 -7.199 1 96.81 37 VAL B C 1
ATOM 1627 O O . VAL B 1 37 ? 11.57 8.281 -7.25 1 96.81 37 VAL B O 1
ATOM 1630 N N . VAL B 1 38 ? 13.547 7.5 -6.473 1 95.12 38 VAL B N 1
ATOM 1631 C CA . VAL B 1 38 ? 12.992 6.516 -5.543 1 95.12 38 VAL B CA 1
ATOM 1632 C C . VAL B 1 38 ? 12.992 7.086 -4.125 1 95.12 38 VAL B C 1
ATOM 1634 O O . VAL B 1 38 ? 14.039 7.516 -3.625 1 95.12 38 VAL B O 1
ATOM 1637 N N . TYR B 1 39 ? 11.883 7.16 -3.508 1 92.94 39 TYR B N 1
ATOM 1638 C CA . TYR B 1 39 ? 11.766 7.512 -2.096 1 92.94 39 TYR B CA 1
ATOM 1639 C C . TYR B 1 39 ? 11.492 6.277 -1.248 1 92.94 39 TYR B C 1
ATOM 1641 O O . TYR B 1 39 ? 10.477 5.605 -1.432 1 92.94 39 TYR B O 1
ATOM 1649 N N . ALA B 1 40 ? 12.328 5.961 -0.361 1 89.44 40 ALA B N 1
ATOM 1650 C CA . ALA B 1 40 ? 12.219 4.738 0.428 1 89.44 40 ALA B CA 1
ATOM 1651 C C . ALA B 1 40 ? 12.43 5.023 1.913 1 89.44 40 ALA B C 1
ATOM 1653 O O . ALA B 1 40 ? 13.281 5.836 2.281 1 89.44 40 ALA B O 1
ATOM 1654 N N . LEU B 1 41 ? 11.586 4.438 2.652 1 81.5 41 LEU B N 1
ATOM 1655 C CA . LEU B 1 41 ? 11.719 4.504 4.105 1 81.5 41 LEU B CA 1
ATOM 1656 C C . LEU B 1 41 ? 12.344 3.223 4.652 1 81.5 41 LEU B C 1
ATOM 1658 O O . LEU B 1 41 ? 11.906 2.121 4.312 1 81.5 41 LEU B O 1
ATOM 1662 N N . ALA B 1 42 ? 13.43 3.342 5.297 1 70.88 42 ALA B N 1
ATOM 1663 C CA . ALA B 1 42 ? 14.07 2.203 5.949 1 70.88 42 ALA B CA 1
ATOM 1664 C C . ALA B 1 42 ? 13.539 2.016 7.367 1 70.88 42 ALA B C 1
ATOM 1666 O O . ALA B 1 42 ? 12.906 2.918 7.926 1 70.88 42 ALA B O 1
ATOM 1667 N N . TYR B 1 43 ? 13.594 0.821 7.879 1 60.84 43 TYR B N 1
ATOM 1668 C CA . TYR B 1 43 ? 13.094 0.449 9.195 1 60.84 43 TYR B CA 1
ATOM 1669 C C . TYR B 1 43 ? 13.531 1.457 10.25 1 60.84 43 TYR B C 1
ATOM 1671 O O . TYR B 1 43 ? 12.781 1.76 11.18 1 60.84 43 TYR B O 1
ATOM 1679 N N . ASN B 1 44 ? 14.695 1.804 10.227 1 58.44 44 ASN B N 1
ATOM 1680 C CA . ASN B 1 44 ? 15.203 2.678 11.273 1 58.44 44 ASN B CA 1
ATOM 1681 C C . ASN B 1 44 ? 14.664 4.098 11.133 1 58.44 44 ASN B C 1
ATOM 1683 O O . ASN B 1 44 ? 15.07 4.996 11.875 1 58.44 44 ASN B O 1
ATOM 1687 N N . GLY B 1 45 ? 13.789 4.281 10.18 1 65.75 45 GLY B N 1
ATOM 1688 C CA . GLY B 1 45 ? 13.047 5.531 10.156 1 65.75 45 GLY B CA 1
ATOM 1689 C C . GLY B 1 45 ? 13.641 6.562 9.211 1 65.75 45 GLY B C 1
ATOM 1690 O O . GLY B 1 45 ? 13.25 7.73 9.234 1 65.75 45 GLY B O 1
ATOM 1691 N N . ASN B 1 46 ? 14.648 6.141 8.359 1 77.88 46 ASN B N 1
ATOM 1692 C CA . ASN B 1 46 ? 15.164 7.176 7.473 1 77.88 46 ASN B CA 1
ATOM 1693 C C . ASN B 1 46 ? 14.445 7.176 6.125 1 77.88 46 ASN B C 1
ATOM 1695 O O . ASN B 1 46 ? 14.25 6.117 5.527 1 77.88 46 ASN B O 1
ATOM 1699 N N . LEU B 1 47 ? 14.086 8.359 5.805 1 88.75 47 LEU B N 1
ATOM 1700 C CA . LEU B 1 47 ? 13.625 8.578 4.438 1 88.75 47 LEU B CA 1
ATOM 1701 C C . LEU B 1 47 ? 14.797 8.883 3.514 1 88.75 47 LEU B C 1
ATOM 1703 O O . LEU B 1 47 ? 15.617 9.758 3.809 1 88.75 47 LEU B O 1
ATOM 1707 N N . THR B 1 48 ? 14.891 8.062 2.506 1 92.25 48 THR B N 1
ATOM 1708 C CA . THR B 1 48 ? 15.992 8.227 1.568 1 92.25 48 THR B CA 1
ATOM 1709 C C . THR B 1 48 ? 15.477 8.445 0.15 1 92.25 48 THR B C 1
ATOM 1711 O O . THR B 1 48 ? 14.539 7.773 -0.281 1 92.25 48 THR B O 1
ATOM 1714 N N . ALA B 1 49 ? 16.078 9.414 -0.477 1 95.56 49 ALA B N 1
ATOM 1715 C CA . ALA B 1 49 ? 15.844 9.609 -1.905 1 95.56 49 ALA B CA 1
ATOM 1716 C C . ALA B 1 49 ? 17.047 9.133 -2.727 1 95.56 49 ALA B C 1
ATOM 1718 O O . ALA B 1 49 ? 18.188 9.492 -2.43 1 95.56 49 ALA B O 1
ATOM 1719 N N . LEU B 1 50 ? 16.703 8.32 -3.74 1 96.69 50 LEU B N 1
ATOM 1720 C CA . LEU B 1 50 ? 17.75 7.762 -4.602 1 96.69 50 LEU B CA 1
ATOM 1721 C C . LEU B 1 50 ? 17.453 8.062 -6.07 1 96.69 50 LEU B C 1
ATOM 1723 O O . LEU B 1 50 ? 16.281 8.094 -6.48 1 96.69 50 LEU B O 1
ATOM 1727 N N . ASP B 1 51 ? 18.516 8.234 -6.824 1 97.5 51 ASP B N 1
ATOM 1728 C CA . ASP B 1 51 ? 18.375 8.266 -8.281 1 97.5 51 ASP B CA 1
ATOM 1729 C C . ASP B 1 51 ? 18 6.883 -8.82 1 97.5 51 ASP B C 1
ATOM 1731 O O . ASP B 1 51 ? 18.703 5.902 -8.562 1 97.5 51 ASP B O 1
ATOM 1735 N N . LEU B 1 52 ? 16.922 6.809 -9.57 1 95.75 52 LEU B N 1
ATOM 1736 C CA . LEU B 1 52 ? 16.391 5.523 -10.023 1 95.75 52 LEU B CA 1
ATOM 1737 C C . LEU B 1 52 ? 17.391 4.816 -10.93 1 95.75 52 LEU B C 1
ATOM 1739 O O . LEU B 1 52 ? 17.5 3.588 -10.891 1 95.75 52 LEU B O 1
ATOM 1743 N N . ARG B 1 53 ? 18.047 5.531 -11.797 1 95.19 53 ARG B N 1
ATOM 1744 C CA . ARG B 1 53 ? 18.922 4.926 -12.797 1 95.19 53 ARG B CA 1
ATOM 1745 C C . ARG B 1 53 ? 20.188 4.387 -12.156 1 95.19 53 ARG B C 1
ATOM 1747 O O . ARG B 1 53 ? 20.625 3.273 -12.461 1 95.19 53 ARG B O 1
ATOM 1754 N N . SER B 1 54 ? 20.766 5.141 -11.188 1 95.44 54 SER B N 1
ATOM 1755 C CA . SER B 1 54 ? 22.078 4.781 -10.672 1 95.44 54 SER B CA 1
ATOM 1756 C C . SER B 1 54 ? 21.984 4.098 -9.312 1 95.44 54 SER B C 1
ATOM 1758 O O . SER B 1 54 ? 22.922 3.434 -8.875 1 95.44 54 SER B O 1
ATOM 1760 N N . GLY B 1 55 ? 20.953 4.348 -8.609 1 95.94 55 GLY B N 1
ATOM 1761 C CA . GLY B 1 55 ? 20.828 3.85 -7.254 1 95.94 55 GLY B CA 1
ATOM 1762 C C . GLY B 1 55 ? 21.562 4.699 -6.238 1 95.94 55 GLY B C 1
ATOM 1763 O O . GLY B 1 55 ? 21.609 4.363 -5.051 1 95.94 55 GLY B O 1
ATOM 1764 N N . GLN B 1 56 ? 22.094 5.867 -6.703 1 96.81 56 GLN B N 1
ATOM 1765 C CA . GLN B 1 56 ? 22.844 6.73 -5.797 1 96.81 56 GLN B CA 1
ATOM 1766 C C . GLN B 1 56 ? 21.906 7.504 -4.875 1 96.81 56 GLN B C 1
ATOM 1768 O O . GLN B 1 56 ? 20.859 7.992 -5.309 1 96.81 56 GLN B O 1
ATOM 1773 N N . ILE B 1 57 ? 22.344 7.578 -3.635 1 95.44 57 ILE B N 1
ATOM 1774 C CA . ILE B 1 57 ? 21.562 8.336 -2.66 1 95.44 57 ILE B CA 1
ATOM 1775 C C . ILE B 1 57 ? 21.734 9.836 -2.924 1 95.44 57 ILE B C 1
ATOM 1777 O O . ILE B 1 57 ? 22.859 10.336 -3.025 1 95.44 57 ILE B O 1
ATOM 1781 N N . MET B 1 58 ? 20.609 10.492 -3.064 1 97.38 58 MET B N 1
ATOM 1782 C CA . MET B 1 58 ? 20.609 11.945 -3.252 1 97.38 58 MET B CA 1
ATOM 1783 C C . MET B 1 58 ? 20.562 12.664 -1.911 1 97.38 58 MET B C 1
ATOM 1785 O O . MET B 1 58 ? 21.25 13.672 -1.719 1 97.38 58 MET B O 1
ATOM 1789 N N . TRP B 1 59 ? 19.734 12.234 -1.028 1 95.88 59 TRP B N 1
ATOM 1790 C CA . TRP B 1 59 ? 19.656 12.766 0.331 1 95.88 59 TRP B CA 1
ATOM 1791 C C . TRP B 1 59 ? 18.984 11.766 1.268 1 95.88 59 TRP B C 1
ATOM 1793 O O . TRP B 1 59 ? 18.359 10.805 0.815 1 95.88 59 TRP B O 1
ATOM 1803 N N . LYS B 1 60 ? 19.219 12 2.521 1 91.75 60 LYS B N 1
ATOM 1804 C CA . LYS B 1 60 ? 18.641 11.203 3.592 1 91.75 60 LYS B CA 1
ATOM 1805 C C . LYS B 1 60 ? 18.109 12.094 4.715 1 91.75 60 LYS B C 1
ATOM 1807 O O . LYS B 1 60 ? 18.719 13.109 5.043 1 91.75 60 LYS B O 1
ATOM 1812 N N . ARG B 1 61 ? 16.953 11.656 5.156 1 88.62 61 ARG B N 1
ATOM 1813 C CA . ARG B 1 61 ? 16.344 12.32 6.305 1 88.62 61 ARG B CA 1
ATOM 1814 C C . ARG B 1 61 ? 15.984 11.32 7.398 1 88.62 61 ARG B C 1
ATOM 1816 O O . ARG B 1 61 ? 15.367 10.289 7.121 1 88.62 61 ARG B O 1
ATOM 1823 N N . GLU B 1 62 ? 16.391 11.656 8.656 1 82.5 62 GLU B N 1
ATOM 1824 C CA . GLU B 1 62 ? 16.016 10.812 9.789 1 82.5 62 GLU B CA 1
ATOM 1825 C C . GLU B 1 62 ? 14.625 11.172 10.312 1 82.5 62 GLU B C 1
ATOM 1827 O O . GLU B 1 62 ? 14.445 12.227 10.938 1 82.5 62 GLU B O 1
ATOM 1832 N N . LEU B 1 63 ? 13.547 10.547 9.977 1 74.94 63 LEU B N 1
ATOM 1833 C CA . LEU B 1 63 ? 12.18 10.883 10.359 1 74.94 63 LEU B CA 1
ATOM 1834 C C . LEU B 1 63 ? 11.562 9.766 11.195 1 74.94 63 LEU B C 1
ATOM 1836 O O . LEU B 1 63 ? 10.688 10.016 12.023 1 74.94 63 LEU B O 1
ATOM 1840 N N . GLY B 1 64 ? 12.07 8.578 11.391 1 62.78 64 GLY B N 1
ATOM 1841 C CA . GLY B 1 64 ? 11.477 7.457 12.094 1 62.78 64 GLY B CA 1
ATOM 1842 C C . GLY B 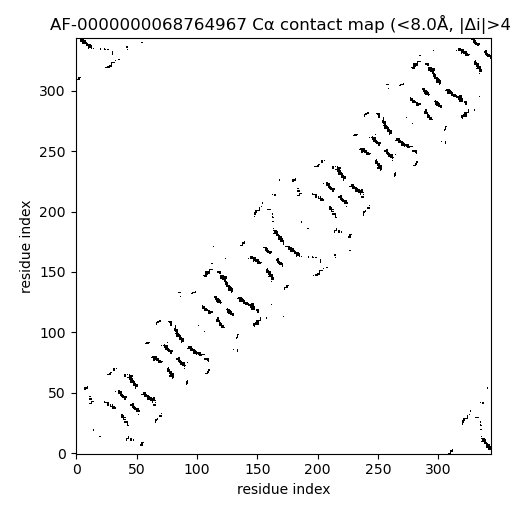1 64 ? 10.102 7.086 11.562 1 62.78 64 GLY B C 1
ATOM 1843 O O . GLY B 1 64 ? 9.242 6.625 12.32 1 62.78 64 GLY B O 1
ATOM 1844 N N . SER B 1 65 ? 9.703 7.207 10.383 1 58.22 65 SER B N 1
ATOM 1845 C CA . SER B 1 65 ? 8.328 7.027 9.922 1 58.22 65 SER B CA 1
ATOM 1846 C C . SER B 1 65 ? 8.039 5.562 9.609 1 58.22 65 SER B C 1
ATOM 1848 O O . SER B 1 65 ? 8.938 4.82 9.203 1 58.22 65 SER B O 1
ATOM 1850 N N . VAL B 1 66 ? 6.715 5.164 9.992 1 58.12 66 VAL B N 1
ATOM 1851 C CA . VAL B 1 66 ? 6.34 3.771 9.766 1 58.12 66 VAL B CA 1
ATOM 1852 C C . VAL B 1 66 ? 5.203 3.703 8.75 1 58.12 66 VAL B C 1
ATOM 1854 O O . VAL B 1 66 ? 4.797 2.615 8.336 1 58.12 66 VAL B O 1
ATOM 1857 N N . ASN B 1 67 ? 4.723 4.797 8.18 1 63 67 ASN B N 1
ATOM 1858 C CA . ASN B 1 67 ? 3.541 4.715 7.328 1 63 67 ASN B CA 1
ATOM 1859 C C . ASN B 1 67 ? 3.883 5.004 5.871 1 63 67 ASN B C 1
ATOM 1861 O O . ASN B 1 67 ? 4.953 5.539 5.574 1 63 67 ASN B O 1
ATOM 1865 N N . ASP B 1 68 ? 2.975 4.562 5 1 75.75 68 ASP B N 1
ATOM 1866 C CA . ASP B 1 68 ? 3.074 4.984 3.605 1 75.75 68 ASP B CA 1
ATOM 1867 C C . ASP B 1 68 ? 2.996 6.504 3.484 1 75.75 68 ASP B C 1
ATOM 1869 O O . ASP B 1 68 ? 2.459 7.176 4.367 1 75.75 68 ASP B O 1
ATOM 1873 N N . PHE B 1 69 ? 3.67 7.086 2.48 1 88.06 69 PHE B N 1
ATOM 1874 C CA . PHE B 1 69 ? 3.715 8.523 2.227 1 88.06 69 PHE B CA 1
ATOM 1875 C C . PHE B 1 69 ? 3.336 8.828 0.782 1 88.06 69 PHE B C 1
ATOM 1877 O O . PHE B 1 69 ? 3.141 7.91 -0.02 1 88.06 69 PHE B O 1
ATOM 1884 N N . ILE B 1 70 ? 3.119 10.125 0.563 1 92.88 70 ILE B N 1
ATOM 1885 C CA . ILE B 1 70 ? 2.799 10.523 -0.802 1 92.88 70 ILE B CA 1
ATOM 1886 C C . ILE B 1 70 ? 3.781 11.594 -1.271 1 92.88 70 ILE B C 1
ATOM 1888 O O . ILE B 1 70 ? 4.293 12.375 -0.461 1 92.88 70 ILE B O 1
ATOM 1892 N N . VAL B 1 71 ? 4.027 11.492 -2.537 1 94.81 71 VAL B N 1
ATOM 1893 C CA . VAL B 1 71 ? 4.812 12.516 -3.219 1 94.81 71 VAL B CA 1
ATOM 1894 C C . VAL B 1 71 ? 3.941 13.242 -4.242 1 94.81 71 VAL B C 1
ATOM 1896 O O . VAL B 1 71 ? 3.328 12.609 -5.105 1 94.81 71 VAL B O 1
ATOM 1899 N N . ASP B 1 72 ? 3.855 14.484 -4.09 1 95.75 72 ASP B N 1
ATOM 1900 C CA . ASP B 1 72 ? 3.084 15.32 -5.008 1 95.75 72 ASP B CA 1
ATOM 1901 C C . ASP B 1 72 ? 3.855 16.578 -5.391 1 95.75 72 ASP B C 1
ATOM 1903 O O . ASP B 1 72 ? 4.023 17.484 -4.566 1 95.75 72 ASP B O 1
ATOM 1907 N N . GLY B 1 73 ? 4.289 16.578 -6.695 1 94.62 73 GLY B N 1
ATOM 1908 C CA . GLY B 1 73 ? 5.109 17.703 -7.137 1 94.62 73 GLY B CA 1
ATOM 1909 C C . GLY B 1 73 ? 6.414 17.812 -6.371 1 94.62 73 GLY B C 1
ATOM 1910 O O . GLY B 1 73 ? 7.238 16.906 -6.395 1 94.62 73 GLY B O 1
ATOM 1911 N N . ASN B 1 74 ? 6.5 18.922 -5.668 1 97.19 74 ASN B N 1
ATOM 1912 C CA . ASN B 1 74 ? 7.75 19.203 -4.973 1 97.19 74 ASN B CA 1
ATOM 1913 C C . ASN B 1 74 ? 7.645 18.891 -3.482 1 97.19 74 ASN B C 1
ATOM 1915 O O . ASN B 1 74 ? 8.469 19.344 -2.688 1 97.19 74 ASN B O 1
ATOM 1919 N N . ARG B 1 75 ? 6.602 18.094 -3.139 1 97.5 75 ARG B N 1
ATOM 1920 C CA . ARG B 1 75 ? 6.422 17.859 -1.71 1 97.5 75 ARG B CA 1
ATOM 1921 C C . ARG B 1 75 ? 6.227 16.375 -1.419 1 97.5 75 ARG B C 1
ATOM 1923 O O . ARG B 1 75 ? 5.68 15.641 -2.248 1 97.5 75 ARG B O 1
ATOM 1930 N N . ILE B 1 76 ? 6.695 16.031 -0.279 1 95.94 76 ILE B N 1
ATOM 1931 C CA . ILE B 1 76 ? 6.449 14.727 0.338 1 95.94 76 ILE B CA 1
ATOM 1932 C C . ILE B 1 76 ? 5.582 14.906 1.583 1 95.94 76 ILE B C 1
ATOM 1934 O O . ILE B 1 76 ? 5.867 15.758 2.43 1 95.94 76 ILE B O 1
ATOM 1938 N N . TYR B 1 77 ? 4.469 14.219 1.69 1 96 77 TYR B N 1
ATOM 1939 C CA . TYR B 1 77 ? 3.633 14.227 2.887 1 96 77 TYR B CA 1
ATOM 1940 C C . TYR B 1 77 ? 3.689 12.883 3.6 1 96 77 TYR B C 1
ATOM 1942 O O . TYR B 1 77 ? 3.535 11.828 2.973 1 96 77 TYR B O 1
ATOM 1950 N N . LEU B 1 78 ? 3.898 12.898 4.895 1 93.06 78 LEU B N 1
ATOM 1951 C CA . LEU B 1 78 ? 4 11.641 5.621 1 93.06 78 LEU B CA 1
ATOM 1952 C C . LEU B 1 78 ? 3.521 11.805 7.059 1 93.06 78 LEU B C 1
ATOM 1954 O O . LEU B 1 78 ? 3.283 12.922 7.516 1 93.06 78 LEU B O 1
ATOM 1958 N N . VAL B 1 79 ? 3.246 10.727 7.621 1 91.75 79 VAL B N 1
ATOM 1959 C CA . VAL B 1 79 ? 2.939 10.617 9.047 1 91.75 79 VAL B CA 1
ATOM 1960 C C . VAL B 1 79 ? 4.102 9.945 9.773 1 91.75 79 VAL B C 1
ATOM 1962 O O . VAL B 1 79 ? 4.543 8.859 9.391 1 91.75 79 VAL B O 1
ATOM 1965 N N . ASP B 1 80 ? 4.625 10.531 10.828 1 88.5 80 ASP B N 1
ATOM 1966 C CA . ASP B 1 80 ? 5.77 9.93 11.5 1 88.5 80 ASP B CA 1
ATOM 1967 C C . ASP B 1 80 ? 5.316 9 12.625 1 88.5 80 ASP B C 1
ATOM 1969 O O . ASP B 1 80 ? 4.121 8.711 12.758 1 88.5 80 ASP B O 1
ATOM 1973 N N . GLN B 1 81 ? 6.215 8.445 13.375 1 84.19 81 GLN B N 1
ATOM 1974 C CA . GLN B 1 81 ? 5.961 7.391 14.352 1 84.19 81 GLN B CA 1
ATOM 1975 C C . GLN B 1 81 ? 5.09 7.898 15.492 1 84.19 81 GLN B C 1
ATOM 1977 O O . GLN B 1 81 ? 4.477 7.109 16.219 1 84.19 81 GLN B O 1
ATOM 1982 N N . ASN B 1 82 ? 5.059 9.25 15.672 1 88.62 82 ASN B N 1
ATOM 1983 C CA . ASN B 1 82 ? 4.262 9.836 16.75 1 88.62 82 ASN B CA 1
ATOM 1984 C C . ASN B 1 82 ? 2.955 10.422 16.219 1 88.62 82 ASN B C 1
ATOM 1986 O O . ASN B 1 82 ? 2.256 11.141 16.938 1 88.62 82 ASN B O 1
ATOM 1990 N N . ASP B 1 83 ? 2.711 10.25 14.938 1 92.75 83 ASP B N 1
ATOM 1991 C CA . ASP B 1 83 ? 1.485 10.688 14.273 1 92.75 83 ASP B CA 1
ATOM 1992 C C . ASP B 1 83 ? 1.505 12.195 14.031 1 92.75 83 ASP B C 1
ATOM 1994 O O . ASP B 1 83 ? 0.473 12.859 14.141 1 92.75 83 ASP B O 1
ATOM 1998 N N . ARG B 1 84 ? 2.689 12.648 13.859 1 95.06 84 ARG B N 1
ATOM 1999 C CA . ARG B 1 84 ? 2.771 13.992 13.281 1 95.06 84 ARG B CA 1
ATOM 2000 C C . ARG B 1 84 ? 2.674 13.938 11.766 1 95.06 84 ARG B C 1
ATOM 2002 O O . ARG B 1 84 ? 3.24 13.047 11.133 1 95.06 84 ARG B O 1
ATOM 2009 N N . LEU B 1 85 ? 1.973 14.922 11.281 1 96.12 85 LEU B N 1
ATOM 2010 C CA . LEU B 1 85 ? 1.956 15.109 9.828 1 96.12 85 LEU B CA 1
ATOM 2011 C C . LEU B 1 85 ? 3.018 16.109 9.398 1 96.12 85 LEU B C 1
ATOM 2013 O O . LEU B 1 85 ? 3.131 17.188 9.984 1 96.12 85 LEU B O 1
ATOM 2017 N N . LEU B 1 86 ? 3.801 15.688 8.406 1 96.19 86 LEU B N 1
ATOM 2018 C CA . LEU B 1 86 ? 4.859 16.562 7.914 1 96.19 86 LEU B CA 1
ATOM 2019 C C . LEU B 1 86 ? 4.754 16.734 6.402 1 96.19 86 LEU B C 1
ATOM 2021 O O . LEU B 1 86 ? 4.312 15.828 5.695 1 96.19 86 LEU B O 1
ATOM 2025 N N . ALA B 1 87 ? 5.164 17.906 6.031 1 97.62 87 ALA B N 1
ATOM 2026 C CA . ALA B 1 87 ? 5.496 18.125 4.629 1 97.62 87 ALA B CA 1
ATOM 2027 C C . ALA B 1 87 ? 6.984 18.422 4.457 1 97.62 87 ALA B C 1
ATOM 2029 O O . ALA B 1 87 ? 7.551 19.25 5.172 1 97.62 87 ALA B O 1
ATOM 2030 N N . LEU B 1 88 ? 7.559 17.641 3.531 1 96.94 88 LEU B N 1
ATOM 2031 C CA . LEU B 1 88 ? 8.969 17.828 3.201 1 96.94 88 LEU B CA 1
ATOM 2032 C C . LEU B 1 88 ? 9.133 18.234 1.742 1 96.94 88 LEU B C 1
ATOM 2034 O O . LEU B 1 88 ? 8.281 17.938 0.907 1 96.94 88 LEU B O 1
ATOM 2038 N N . THR B 1 89 ? 10.234 18.906 1.458 1 97.69 89 THR B N 1
ATOM 2039 C CA . THR B 1 89 ? 10.578 19.156 0.063 1 97.69 89 THR B CA 1
ATOM 2040 C C . THR B 1 89 ? 11.156 17.891 -0.582 1 97.69 89 THR B C 1
ATOM 2042 O O . THR B 1 89 ? 11.836 17.109 0.079 1 97.69 89 THR B O 1
ATOM 2045 N N . THR B 1 90 ? 10.852 17.719 -1.88 1 96.88 90 THR B N 1
ATOM 2046 C CA . THR B 1 90 ? 11.438 16.578 -2.588 1 96.88 90 THR B CA 1
ATOM 2047 C C . THR B 1 90 ? 12.93 16.797 -2.826 1 96.88 90 THR B C 1
ATOM 2049 O O . THR B 1 90 ? 13.672 15.852 -3.062 1 96.88 90 THR B O 1
ATOM 2052 N N . ASP B 1 91 ? 13.234 18.125 -2.82 1 95.75 91 ASP B N 1
ATOM 2053 C CA . ASP B 1 91 ? 14.641 18.469 -3.002 1 95.75 91 ASP B CA 1
ATOM 2054 C C . ASP B 1 91 ? 15.367 18.562 -1.66 1 95.75 91 ASP B C 1
ATOM 2056 O O . ASP B 1 91 ? 15.414 19.625 -1.047 1 95.75 91 ASP B O 1
ATOM 2060 N N . GLY B 1 92 ? 15.766 17.5 -1.081 1 95.12 92 GLY B N 1
ATOM 2061 C CA . GLY B 1 92 ? 16.578 17.516 0.125 1 95.12 92 GLY B CA 1
ATOM 2062 C C . GLY B 1 92 ? 15.836 17.016 1.35 1 95.12 92 GLY B C 1
ATOM 2063 O O . GLY B 1 92 ? 16.422 16.891 2.43 1 95.12 92 GLY B O 1
ATOM 2064 N N . GLY B 1 93 ? 14.602 16.938 1.246 1 95.06 93 GLY B N 1
ATOM 2065 C CA . GLY B 1 93 ? 13.844 16.406 2.367 1 95.06 93 GLY B CA 1
ATOM 2066 C C . GLY B 1 93 ? 13.703 17.391 3.51 1 95.06 93 GLY B C 1
ATOM 2067 O O . GLY B 1 93 ? 13.695 17 4.68 1 95.06 93 GLY B O 1
ATOM 2068 N N . VAL B 1 94 ? 13.586 18.656 3.154 1 96.62 94 VAL B N 1
ATOM 2069 C CA . VAL B 1 94 ? 13.484 19.688 4.18 1 96.62 94 VAL B CA 1
ATOM 2070 C C . VAL B 1 94 ? 12.039 19.812 4.648 1 96.62 94 VAL B C 1
ATOM 2072 O O . VAL B 1 94 ? 11.117 19.797 3.834 1 96.62 94 VAL B O 1
ATOM 2075 N N . THR B 1 95 ? 11.93 20.031 5.996 1 96.62 95 THR B N 1
ATOM 2076 C CA . THR B 1 95 ? 10.586 20.156 6.555 1 96.62 95 THR B CA 1
ATOM 2077 C C . THR B 1 95 ? 10 21.531 6.246 1 96.62 95 THR B C 1
ATOM 2079 O O . THR B 1 95 ? 10.617 22.562 6.535 1 96.62 95 THR B O 1
ATOM 2082 N N . LEU B 1 96 ? 8.859 21.516 5.609 1 98.25 96 LEU B N 1
ATOM 2083 C CA . LEU B 1 96 ? 8.125 22.734 5.34 1 98.25 96 LEU B CA 1
ATOM 2084 C C . LEU B 1 96 ? 7.191 23.078 6.496 1 98.25 96 LEU B C 1
ATOM 2086 O O . LEU B 1 96 ? 7.098 24.234 6.91 1 98.25 96 LEU B O 1
ATOM 2090 N N . TRP B 1 97 ? 6.512 22.109 7.02 1 98.5 97 TRP B N 1
ATOM 2091 C CA . TRP B 1 97 ? 5.66 22.266 8.195 1 98.5 97 TRP B CA 1
ATOM 2092 C C . TRP B 1 97 ? 5.453 20.938 8.898 1 98.5 97 TRP B C 1
ATOM 2094 O O . TRP B 1 97 ? 5.676 19.875 8.32 1 98.5 97 TRP B O 1
ATOM 2104 N N . THR B 1 98 ? 5.141 21.062 10.133 1 97.06 98 THR B N 1
ATOM 2105 C CA . THR B 1 98 ? 4.754 19.953 10.984 1 97.06 98 THR B CA 1
ATOM 2106 C C . THR B 1 98 ? 3.447 20.25 11.711 1 97.06 98 THR B C 1
ATOM 2108 O O . THR B 1 98 ? 3.271 21.344 12.258 1 97.06 98 THR B O 1
ATOM 2111 N N . GLN B 1 99 ? 2.539 19.406 11.547 1 97.56 99 GLN B N 1
ATOM 2112 C CA . GLN B 1 99 ? 1.294 19.422 12.312 1 97.56 99 GLN B CA 1
ATOM 2113 C C . GLN B 1 99 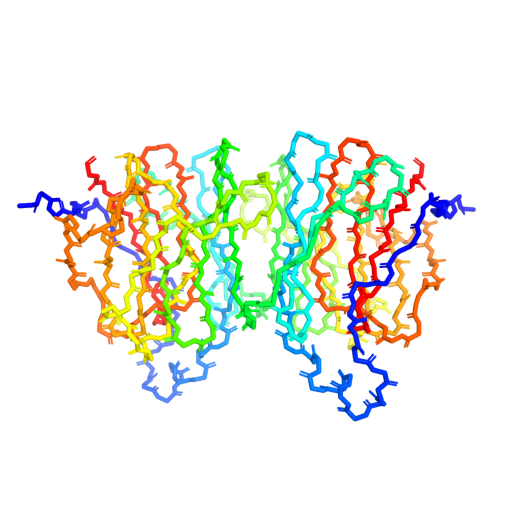? 1.284 18.344 13.391 1 97.56 99 GLN B C 1
ATOM 2115 O O . GLN B 1 99 ? 1.236 17.156 13.078 1 97.56 99 GLN B O 1
ATOM 2120 N N . SER B 1 100 ? 1.157 18.75 14.695 1 97.38 100 SER B N 1
ATOM 2121 C CA . SER B 1 100 ? 1.343 17.812 15.797 1 97.38 100 SER B CA 1
ATOM 2122 C C . SER B 1 100 ? 0.068 17.672 16.625 1 97.38 100 SER B C 1
ATOM 2124 O O . SER B 1 100 ? 0.107 17.203 17.766 1 97.38 100 SER B O 1
ATOM 2126 N N . ASP B 1 101 ? -1.011 18.047 16.062 1 98 101 ASP B N 1
ATOM 2127 C CA . ASP B 1 101 ? -2.242 18.078 16.859 1 98 101 ASP B CA 1
ATOM 2128 C C . ASP B 1 101 ? -2.85 16.672 16.969 1 98 101 ASP B C 1
ATOM 2130 O O . ASP B 1 101 ? -3.762 16.453 17.766 1 98 101 ASP B O 1
ATOM 2134 N N . LEU B 1 102 ? -2.367 15.75 16.25 1 97.88 102 LEU B N 1
ATOM 2135 C CA . LEU B 1 102 ? -2.971 14.422 16.203 1 97.88 102 LEU B CA 1
ATOM 2136 C C . LEU B 1 102 ? -2.031 13.375 16.797 1 97.88 102 LEU B C 1
ATOM 2138 O O . LEU B 1 102 ? -2.049 12.211 16.391 1 97.88 102 LEU B O 1
ATOM 2142 N N . LEU B 1 103 ? -1.259 13.711 17.766 1 96.88 103 LEU B N 1
ATOM 2143 C CA . LEU B 1 103 ? -0.289 12.812 18.375 1 96.88 103 LEU B CA 1
ATOM 2144 C C . LEU B 1 103 ? -0.975 11.562 18.922 1 96.88 103 LEU B C 1
ATOM 2146 O O . LEU B 1 103 ? -1.99 11.664 19.625 1 96.88 103 LEU B O 1
ATOM 2150 N N . HIS B 1 104 ? -0.473 10.328 18.516 1 94.81 104 HIS B N 1
ATOM 2151 C CA . HIS B 1 104 ? -0.838 9.023 19.062 1 94.81 104 HIS B CA 1
ATOM 2152 C C . HIS B 1 104 ? -2.262 8.648 18.672 1 94.81 104 HIS B C 1
ATOM 2154 O O . HIS B 1 104 ? -2.92 7.879 19.375 1 94.81 104 HIS B O 1
ATOM 2160 N N . ARG B 1 105 ? -2.693 9.172 17.547 1 95.56 105 ARG B N 1
ATOM 2161 C CA . ARG B 1 105 ? -4.023 8.836 17.047 1 95.56 105 ARG B CA 1
ATOM 2162 C C . ARG B 1 105 ? -3.971 7.648 16.094 1 95.56 105 ARG B C 1
ATOM 2164 O O . ARG B 1 105 ? -5.004 7.188 15.617 1 95.56 105 ARG B O 1
ATOM 2171 N N . LEU B 1 106 ? -2.76 7.109 15.852 1 92.06 106 LEU B N 1
ATOM 2172 C CA . LEU B 1 106 ? -2.574 6.016 14.898 1 92.06 106 LEU B CA 1
ATOM 2173 C C . LEU B 1 106 ? -3.191 6.359 13.547 1 92.06 106 LEU B C 1
ATOM 2175 O O . LEU B 1 106 ? -4.137 5.703 13.109 1 92.06 106 LEU B O 1
ATOM 2179 N N . LEU B 1 107 ? -2.527 7.305 12.867 1 93.38 107 LEU B N 1
ATOM 2180 C CA . LEU B 1 107 ? -3.053 7.867 11.625 1 93.38 107 LEU B CA 1
ATOM 2181 C C . LEU B 1 107 ? -2.846 6.906 10.461 1 93.38 107 LEU B C 1
ATOM 2183 O O . LEU B 1 107 ? -1.859 6.168 10.43 1 93.38 107 LEU B O 1
ATOM 2187 N N . THR B 1 108 ? -3.768 6.93 9.539 1 92.12 108 THR B N 1
ATOM 2188 C CA . THR B 1 108 ? -3.549 6.301 8.242 1 92.12 108 THR B CA 1
ATOM 2189 C C . THR B 1 108 ? -2.533 7.086 7.422 1 92.12 108 THR B C 1
ATOM 2191 O O . THR B 1 108 ? -2.156 8.203 7.793 1 92.12 108 THR B O 1
ATOM 2194 N N . ALA B 1 109 ? -2.133 6.441 6.305 1 90.38 109 ALA B N 1
ATOM 2195 C CA . ALA B 1 109 ? -1.355 7.219 5.344 1 90.38 109 ALA B CA 1
ATOM 2196 C C . ALA B 1 109 ? -2.184 8.359 4.766 1 90.38 109 ALA B C 1
ATOM 2198 O O . ALA B 1 109 ? -3.404 8.242 4.629 1 90.38 109 ALA B O 1
ATOM 2199 N N . PRO B 1 110 ? -1.51 9.398 4.406 1 94.25 110 PRO B N 1
ATOM 2200 C CA . PRO B 1 110 ? -2.252 10.508 3.797 1 94.25 110 PRO B CA 1
ATOM 2201 C C . PRO B 1 110 ? -2.59 10.25 2.33 1 94.25 110 PRO B C 1
ATOM 2203 O O . PRO B 1 110 ? -1.909 9.469 1.663 1 94.25 110 PRO B O 1
ATOM 2206 N N . VAL B 1 111 ? -3.658 10.977 1.904 1 95.56 111 VAL B N 1
ATOM 2207 C CA . VAL B 1 111 ? -4.008 11.016 0.489 1 95.56 111 VAL B CA 1
ATOM 2208 C C . VAL B 1 111 ? -4.398 12.438 0.096 1 95.56 111 VAL B C 1
ATOM 2210 O O . VAL B 1 111 ? -4.91 13.203 0.92 1 95.56 111 VAL B O 1
ATOM 2213 N N . LEU B 1 112 ? -4.027 12.773 -1.119 1 96.12 112 LEU B N 1
ATOM 2214 C CA . LEU B 1 112 ? -4.5 14.055 -1.636 1 96.12 112 LEU B CA 1
ATOM 2215 C C . LEU B 1 112 ? -5.883 13.906 -2.264 1 96.12 112 LEU B C 1
ATOM 2217 O O . LEU B 1 112 ? -6.102 13.023 -3.1 1 96.12 112 LEU B O 1
ATOM 2221 N N . TYR B 1 113 ? -6.805 14.742 -1.845 1 96.69 113 TYR B N 1
ATOM 2222 C CA . TYR B 1 113 ? -8.172 14.727 -2.363 1 96.69 113 TYR B CA 1
ATOM 2223 C C . TYR B 1 113 ? -8.75 16.125 -2.418 1 96.69 113 TYR B C 1
ATOM 2225 O O . TYR B 1 113 ? -8.883 16.797 -1.388 1 96.69 113 TYR B O 1
ATOM 2233 N N . ASN B 1 114 ? -9.047 16.578 -3.615 1 95.5 114 ASN B N 1
ATOM 2234 C CA . ASN B 1 114 ? -9.656 17.875 -3.854 1 95.5 114 ASN B CA 1
ATOM 2235 C C . ASN B 1 114 ? -8.891 19 -3.152 1 95.5 114 ASN B C 1
ATOM 2237 O O . ASN B 1 114 ? -9.484 19.828 -2.467 1 95.5 114 ASN B O 1
ATOM 2241 N N . GLY B 1 115 ? -7.66 18.969 -3.24 1 94.88 115 GLY B N 1
ATOM 2242 C CA . GLY B 1 115 ? -6.801 20.047 -2.775 1 94.88 115 GLY B CA 1
ATOM 2243 C C . GLY B 1 115 ? -6.469 19.953 -1.299 1 94.88 115 GLY B C 1
ATOM 2244 O O . GLY B 1 115 ? -5.832 20.844 -0.741 1 94.88 115 GLY B O 1
ATOM 2245 N N . ASN B 1 116 ? -6.898 18.844 -0.675 1 96.88 116 ASN B N 1
ATOM 2246 C CA . ASN B 1 116 ? -6.605 18.641 0.741 1 96.88 116 ASN B CA 1
ATOM 2247 C C . ASN B 1 116 ? -5.816 17.359 0.976 1 96.88 116 ASN B C 1
ATOM 2249 O O . ASN B 1 116 ? -5.906 16.422 0.188 1 96.88 116 ASN B O 1
ATOM 2253 N N . LEU B 1 117 ? -5.02 17.391 2.01 1 96.94 117 LEU B N 1
ATOM 2254 C CA . LEU B 1 117 ? -4.504 16.156 2.582 1 96.94 117 LEU B CA 1
ATOM 2255 C C . LEU B 1 117 ? -5.523 15.523 3.529 1 96.94 117 LEU B C 1
ATOM 2257 O O . LEU B 1 117 ? -6.078 16.219 4.391 1 96.94 117 LEU B O 1
ATOM 2261 N N . VAL B 1 118 ? -5.754 14.25 3.312 1 97.12 118 VAL B N 1
ATOM 2262 C CA . VAL B 1 118 ? -6.746 13.594 4.156 1 97.12 118 VAL B CA 1
ATOM 2263 C C . VAL B 1 118 ? -6.121 12.391 4.859 1 97.12 118 VAL B C 1
ATOM 2265 O O . VAL B 1 118 ? -5.395 11.609 4.242 1 97.12 118 VAL B O 1
ATOM 2268 N N . VAL B 1 119 ? -6.348 12.305 6.125 1 96.56 119 VAL B N 1
ATOM 2269 C CA . VAL B 1 119 ? -5.969 11.141 6.918 1 96.56 119 VAL B CA 1
ATOM 2270 C C . VAL B 1 119 ? -7.148 10.695 7.781 1 96.56 119 VAL B C 1
ATOM 2272 O O . VAL B 1 119 ? -8.016 11.5 8.117 1 96.56 119 VAL B O 1
ATOM 2275 N N . GLY B 1 120 ? -7.234 9.438 8.023 1 96 120 GLY B N 1
ATOM 2276 C CA . GLY B 1 120 ? -8.078 8.898 9.078 1 96 120 GLY B CA 1
ATOM 2277 C C . GLY B 1 120 ? -7.305 8.547 10.344 1 96 120 GLY B C 1
ATOM 2278 O O . GLY B 1 120 ? -6.07 8.586 10.352 1 96 120 GLY B O 1
ATOM 2279 N N . ASP B 1 121 ? -8.086 8.258 11.422 1 96.25 121 ASP B N 1
ATOM 2280 C CA . ASP B 1 121 ? -7.391 7.852 12.641 1 96.25 121 ASP B CA 1
ATOM 2281 C C . ASP B 1 121 ? -8.125 6.711 13.336 1 96.25 121 ASP B C 1
ATOM 2283 O O . ASP B 1 121 ? -9.195 6.285 12.883 1 96.25 121 ASP B O 1
ATOM 2287 N N . SER B 1 122 ? -7.516 6.227 14.367 1 94.69 122 SER B N 1
ATOM 2288 C CA . SER B 1 122 ? -8.008 5.039 15.055 1 94.69 122 SER B CA 1
ATOM 2289 C C . SER B 1 122 ? -9.289 5.34 15.828 1 94.69 122 SER B C 1
ATOM 2291 O O . SER B 1 122 ? -9.992 4.422 16.25 1 94.69 122 SER B O 1
ATOM 2293 N N . GLU B 1 123 ? -9.555 6.59 16 1 96.38 123 GLU B N 1
ATOM 2294 C CA . GLU B 1 123 ? -10.773 6.969 16.719 1 96.38 123 GLU B CA 1
ATOM 2295 C C . GLU B 1 123 ? -11.938 7.164 15.742 1 96.38 123 GLU B C 1
ATOM 2297 O O . GLU B 1 123 ? -13.062 7.434 16.156 1 96.38 123 GLU B O 1
ATOM 2302 N N . GLY B 1 124 ? -11.68 7.035 14.445 1 95.88 124 GLY B N 1
ATOM 2303 C CA . GLY B 1 124 ? -12.734 7.035 13.445 1 95.88 124 GLY B CA 1
ATOM 2304 C C . GLY B 1 124 ? -13 8.414 12.859 1 95.88 124 GLY B C 1
ATOM 2305 O O . GLY B 1 124 ? -14.055 8.648 12.266 1 95.88 124 GLY B O 1
ATOM 2306 N N . TYR B 1 125 ? -12.055 9.344 13.125 1 97.19 125 TYR B N 1
ATOM 2307 C CA . TYR B 1 125 ? -12.148 10.664 12.508 1 97.19 125 TYR B CA 1
ATOM 2308 C C . TYR B 1 125 ? -11.406 10.703 11.18 1 97.19 125 TYR B C 1
ATOM 2310 O O . TYR B 1 125 ? -10.367 10.055 11.023 1 97.19 125 TYR B O 1
ATOM 2318 N N . MET B 1 126 ? -11.992 11.492 10.312 1 97.25 126 MET B N 1
ATOM 2319 C CA . MET B 1 126 ? -11.266 11.953 9.133 1 97.25 126 MET B CA 1
ATOM 2320 C C . MET B 1 126 ? -10.859 13.414 9.281 1 97.25 126 MET B C 1
ATOM 2322 O O . MET B 1 126 ? -11.648 14.234 9.758 1 97.25 126 MET B O 1
ATOM 2326 N N . HIS B 1 127 ? -9.648 13.68 8.914 1 97.69 127 HIS B N 1
ATOM 2327 C CA . HIS B 1 127 ? -9.102 15.031 9.016 1 97.69 127 HIS B CA 1
ATOM 2328 C C . HIS B 1 127 ? -8.688 15.555 7.645 1 97.69 127 HIS B C 1
ATOM 2330 O O . HIS B 1 127 ? -7.938 14.891 6.918 1 97.69 127 HIS B O 1
ATOM 2336 N N . TRP B 1 128 ? -9.234 16.656 7.348 1 97.69 128 TRP B N 1
ATOM 2337 C CA . TRP B 1 128 ? -8.812 17.391 6.16 1 97.69 128 TRP B CA 1
ATOM 2338 C C . TRP B 1 128 ? -7.844 18.516 6.531 1 97.69 128 TRP B C 1
ATOM 2340 O O . TRP B 1 128 ? -8.164 19.375 7.355 1 97.69 128 TRP B O 1
ATOM 2350 N N . ILE B 1 129 ? -6.727 18.484 5.844 1 97.56 129 ILE B N 1
ATOM 2351 C CA . ILE B 1 129 ? -5.625 19.375 6.191 1 97.56 129 ILE B CA 1
ATOM 2352 C C . ILE B 1 129 ? -5.195 20.172 4.961 1 97.56 129 ILE B C 1
ATOM 2354 O O . ILE B 1 129 ? -5.105 19.625 3.861 1 97.56 129 ILE B O 1
ATOM 2358 N N . ASN B 1 130 ? -4.93 21.391 5.148 1 98.06 130 ASN B N 1
ATOM 2359 C CA . ASN B 1 130 ? -4.352 22.219 4.094 1 98.06 130 ASN B CA 1
ATOM 2360 C C . ASN B 1 130 ? -2.918 21.797 3.775 1 98.06 130 ASN B C 1
ATOM 2362 O O . ASN B 1 130 ? -2.037 21.891 4.633 1 98.06 130 ASN B O 1
ATOM 2366 N N . PRO B 1 131 ? -2.684 21.375 2.57 1 97.88 131 PRO B N 1
ATOM 2367 C CA . PRO B 1 131 ? -1.349 20.859 2.275 1 97.88 131 PRO B CA 1
ATOM 2368 C C . PRO B 1 131 ? -0.275 21.938 2.279 1 97.88 131 PRO B C 1
ATOM 2370 O O . PRO B 1 131 ? 0.918 21.641 2.336 1 97.88 131 PRO B O 1
ATOM 2373 N N . GLU B 1 132 ? -0.61 23.172 2.229 1 97.75 132 GLU B N 1
ATOM 2374 C CA . GLU B 1 132 ? 0.354 24.266 2.143 1 97.75 132 GLU B CA 1
ATOM 2375 C C . GLU B 1 132 ? 0.935 24.594 3.514 1 97.75 132 GLU B C 1
ATOM 2377 O O . GLU B 1 132 ? 2.111 24.953 3.625 1 97.75 132 GLU B O 1
ATOM 2382 N N . ASP B 1 133 ? 0.007 24.422 4.527 1 98.25 133 ASP B N 1
ATOM 2383 C CA . ASP B 1 133 ? 0.508 24.922 5.809 1 98.25 133 ASP B CA 1
ATOM 2384 C C . ASP B 1 133 ? 0.202 23.938 6.934 1 98.25 133 ASP B C 1
ATOM 2386 O O . ASP B 1 133 ? 0.575 24.172 8.086 1 98.25 133 ASP B O 1
ATOM 2390 N N . GLY B 1 134 ? -0.491 22.906 6.676 1 98.12 134 GLY B N 1
ATOM 2391 C CA . GLY B 1 134 ? -0.679 21.828 7.641 1 98.12 134 GLY B CA 1
ATOM 2392 C C . GLY B 1 134 ? -1.816 22.078 8.609 1 98.12 134 GLY B C 1
ATOM 2393 O O . GLY B 1 134 ? -2.047 21.297 9.531 1 98.12 134 GLY B O 1
ATOM 2394 N N . HIS B 1 135 ? -2.605 23.156 8.352 1 97.88 135 HIS B N 1
ATOM 2395 C CA . HIS B 1 135 ? -3.701 23.438 9.273 1 97.88 135 HIS B CA 1
ATOM 2396 C C . HIS B 1 135 ? -4.938 22.625 8.922 1 97.88 135 HIS B C 1
ATOM 2398 O O . HIS B 1 135 ? -5.172 22.312 7.754 1 97.88 135 HIS B O 1
ATOM 2404 N N . PHE B 1 136 ? -5.773 22.469 9.93 1 97.25 136 PHE B N 1
ATOM 2405 C CA . PHE B 1 136 ? -7.027 21.766 9.711 1 97.25 136 PHE B CA 1
ATOM 2406 C C . PHE B 1 136 ? -7.992 22.609 8.883 1 97.25 136 PHE B C 1
ATOM 2408 O O . PHE B 1 136 ? -8.148 23.797 9.133 1 97.25 136 PHE B O 1
ATOM 2415 N N . VAL B 1 137 ? -8.578 21.906 7.969 1 96.56 137 VAL B N 1
ATOM 2416 C CA . VAL B 1 137 ? -9.664 22.5 7.195 1 96.56 137 VAL B CA 1
ATOM 2417 C C . VAL B 1 137 ? -11.008 21.969 7.699 1 96.56 137 VAL B C 1
ATOM 2419 O O . VAL B 1 137 ? -12 22.703 7.723 1 96.56 137 VAL B O 1
ATOM 2422 N N . ALA B 1 138 ? -11.023 20.688 8.078 1 96 138 ALA B N 1
ATOM 2423 C CA . ALA B 1 138 ? -12.227 20.031 8.594 1 96 138 ALA B CA 1
ATOM 2424 C C . ALA B 1 138 ? -11.875 18.75 9.352 1 96 138 ALA B C 1
ATOM 2426 O O . ALA B 1 138 ? -10.812 18.172 9.125 1 96 138 ALA B O 1
ATOM 2427 N N . GLN B 1 139 ? -12.703 18.422 10.25 1 96.44 139 GLN B N 1
ATOM 2428 C CA . GLN B 1 139 ? -12.664 17.172 10.977 1 96.44 139 GLN B CA 1
ATOM 2429 C C . GLN B 1 139 ? -14.055 16.562 11.102 1 96.44 139 GLN B C 1
ATOM 2431 O O . GLN B 1 139 ? -15.031 17.266 11.344 1 96.44 139 GLN B O 1
ATOM 2436 N N . GLN B 1 140 ? -14.07 15.266 10.906 1 95.94 140 GLN B N 1
ATOM 2437 C CA . GLN B 1 140 ? -15.375 14.617 10.922 1 95.94 140 GLN B CA 1
ATOM 2438 C C . GLN B 1 140 ? -15.281 13.211 11.508 1 95.94 140 GLN B C 1
ATOM 2440 O O . GLN B 1 140 ? -14.445 12.414 11.086 1 95.94 140 GLN B O 1
ATOM 2445 N N . LYS B 1 141 ? -16.172 12.938 12.461 1 96.56 141 LYS B N 1
ATOM 2446 C CA . LYS B 1 141 ? -16.328 11.562 12.93 1 96.56 141 LYS B CA 1
ATOM 2447 C C . LYS B 1 141 ? -17.141 10.734 11.945 1 96.56 141 LYS B C 1
ATOM 2449 O O . LYS B 1 141 ? -18.25 11.117 11.57 1 96.56 141 LYS B O 1
ATOM 2454 N N . VAL B 1 142 ? -16.578 9.586 11.547 1 95.56 142 VAL B N 1
ATOM 2455 C CA . VAL B 1 142 ? -17.219 8.805 10.492 1 95.56 142 VAL B CA 1
ATOM 2456 C C . VAL B 1 142 ? -17.609 7.43 11.023 1 95.56 142 VAL B C 1
ATOM 2458 O O . VAL B 1 142 ? -18.703 6.93 10.719 1 95.56 142 VAL B O 1
ATOM 2461 N N . ASP B 1 143 ? -16.734 6.895 11.805 1 93.94 143 ASP B N 1
ATOM 2462 C CA . ASP B 1 143 ? -16.969 5.535 12.273 1 93.94 143 ASP B CA 1
ATOM 2463 C C . ASP B 1 143 ? -16.312 5.297 13.633 1 93.94 143 ASP B C 1
ATOM 2465 O O . ASP B 1 143 ? -15.109 5.484 13.781 1 93.94 143 ASP B O 1
ATOM 2469 N N . SER B 1 144 ? -16.969 4.719 14.609 1 93.25 144 SER B N 1
ATOM 2470 C CA . SER B 1 144 ? -16.453 4.602 15.969 1 93.25 144 SER B CA 1
ATOM 2471 C C . SER B 1 144 ? -15.453 3.465 16.094 1 93.25 144 SER B C 1
ATOM 2473 O O . SER B 1 144 ? -14.688 3.402 17.062 1 93.25 144 SER B O 1
ATOM 2475 N N . SER B 1 145 ? -15.438 2.549 15.117 1 88.94 145 SER B N 1
ATOM 2476 C CA . SER B 1 145 ? -14.461 1.468 15.203 1 88.94 145 SER B CA 1
ATOM 2477 C C . SER B 1 145 ? -13.062 1.955 14.844 1 88.94 145 SER B C 1
ATOM 2479 O O . SER B 1 145 ? -12.062 1.352 15.242 1 88.94 145 SER B O 1
ATOM 2481 N N . GLY B 1 146 ? -12.992 3.021 14.031 1 92.38 146 GLY B N 1
ATOM 2482 C CA . GLY B 1 146 ? -11.703 3.582 13.664 1 92.38 146 GLY B CA 1
ATOM 2483 C C . GLY B 1 146 ? -11.211 3.104 12.312 1 92.38 146 GLY B C 1
ATOM 2484 O O . GLY B 1 146 ? -11.859 2.283 11.656 1 92.38 146 GLY B O 1
ATOM 2485 N N . PHE B 1 147 ? -10.07 3.764 11.906 1 89.88 147 PHE B N 1
ATOM 2486 C CA . PHE B 1 147 ? -9.461 3.475 10.617 1 89.88 147 PHE B CA 1
ATOM 2487 C C . PHE B 1 147 ? -8.031 2.973 10.781 1 89.88 147 PHE B C 1
ATOM 2489 O O . PHE B 1 147 ? -7.27 3.521 11.578 1 89.88 147 PHE B O 1
ATOM 2496 N N . LEU B 1 148 ? -7.742 1.877 9.984 1 81.5 148 LEU B N 1
ATOM 2497 C CA . LEU B 1 148 ? -6.355 1.421 9.922 1 81.5 148 LEU B CA 1
ATOM 2498 C C . LEU B 1 148 ? -5.883 1.322 8.477 1 81.5 148 LEU B C 1
ATOM 2500 O O . LEU B 1 148 ? -4.68 1.278 8.219 1 81.5 148 LEU B O 1
ATOM 2504 N N . THR B 1 149 ? -6.82 1.399 7.566 1 83.06 149 THR B N 1
ATOM 2505 C CA . THR B 1 149 ? -6.469 1.272 6.156 1 83.06 149 THR B CA 1
ATOM 2506 C C . THR B 1 149 ? -6.332 2.646 5.508 1 83.06 149 THR B C 1
ATOM 2508 O O . THR B 1 149 ? -7.02 3.594 5.898 1 83.06 149 THR B O 1
ATOM 2511 N N . ASP B 1 150 ? -5.48 2.635 4.445 1 86.81 150 ASP B N 1
ATOM 2512 C CA . ASP B 1 150 ? -5.27 3.904 3.756 1 86.81 150 ASP B CA 1
ATOM 2513 C C . ASP B 1 150 ? -6.5 4.301 2.945 1 86.81 150 ASP B C 1
ATOM 2515 O O . ASP B 1 150 ? -7.137 3.455 2.314 1 86.81 150 ASP B O 1
ATOM 2519 N N . PRO B 1 151 ? -6.82 5.59 2.975 1 92.31 151 PRO B N 1
ATOM 2520 C CA . PRO B 1 151 ? -7.844 6.066 2.039 1 92.31 151 PRO B CA 1
ATOM 2521 C C . PRO B 1 151 ? -7.379 6.023 0.585 1 92.31 151 PRO B C 1
ATOM 2523 O O . PRO B 1 151 ? -6.18 6.117 0.313 1 92.31 151 PRO B O 1
ATOM 2526 N N . VAL B 1 152 ? -8.398 5.914 -0.287 1 93.12 152 VAL B N 1
ATOM 2527 C CA . VAL B 1 152 ? -8.102 5.883 -1.716 1 93.12 152 VAL B CA 1
ATOM 2528 C C . VAL B 1 152 ? -9.031 6.832 -2.459 1 93.12 152 VAL B C 1
ATOM 2530 O O . VAL B 1 152 ? -10.188 7.016 -2.064 1 93.12 152 VAL B O 1
ATOM 2533 N N . VAL B 1 153 ? -8.445 7.43 -3.523 1 94.19 153 VAL B N 1
ATOM 2534 C CA . VAL B 1 153 ? -9.234 8.344 -4.34 1 94.19 153 VAL B CA 1
ATOM 2535 C C . VAL B 1 153 ? -9.492 7.719 -5.711 1 94.19 153 VAL B C 1
ATOM 2537 O O . VAL B 1 153 ? -8.562 7.234 -6.363 1 94.19 153 VAL B O 1
ATOM 2540 N N . ALA B 1 154 ? -10.758 7.719 -6.047 1 91.56 154 ALA B N 1
ATOM 2541 C CA . ALA B 1 154 ? -11.117 7.25 -7.379 1 91.56 154 ALA B CA 1
ATOM 2542 C C . ALA B 1 154 ? -12.43 7.883 -7.844 1 91.56 154 ALA B C 1
ATOM 2544 O O . ALA B 1 154 ? -13.383 7.977 -7.074 1 91.56 154 ALA B O 1
ATOM 2545 N N . ASP B 1 155 ? -12.375 8.32 -9.102 1 91.94 155 ASP B N 1
ATOM 2546 C CA . ASP B 1 155 ? -13.562 8.875 -9.758 1 91.94 155 ASP B CA 1
ATOM 2547 C C . ASP B 1 155 ? -14.211 9.953 -8.898 1 91.94 155 ASP B C 1
ATOM 2549 O O . ASP B 1 155 ? -15.422 9.93 -8.68 1 91.94 155 ASP B O 1
ATOM 2553 N N . GLY B 1 156 ? -13.375 10.742 -8.375 1 92.44 156 GLY B N 1
ATOM 2554 C CA . GLY B 1 156 ? -13.844 11.914 -7.652 1 92.44 156 GLY B CA 1
ATOM 2555 C C . GLY B 1 156 ? -14.352 11.594 -6.262 1 92.44 156 GLY B C 1
ATOM 2556 O O . GLY B 1 156 ? -14.969 12.438 -5.605 1 92.44 156 GLY B O 1
ATOM 2557 N N . ARG B 1 157 ? -14.07 10.359 -5.789 1 93.81 157 ARG B N 1
ATOM 2558 C CA . ARG B 1 157 ? -14.547 9.953 -4.469 1 93.81 157 ARG B CA 1
ATOM 2559 C C . ARG B 1 157 ? -13.383 9.523 -3.58 1 93.81 157 ARG B C 1
ATOM 2561 O O . ARG B 1 157 ? -12.352 9.07 -4.074 1 93.81 157 ARG B O 1
ATOM 2568 N N . LEU B 1 158 ? -13.641 9.766 -2.344 1 95.88 158 LEU B N 1
ATOM 2569 C CA . LEU B 1 158 ? -12.75 9.258 -1.306 1 95.88 158 LEU B CA 1
ATOM 2570 C C . LEU B 1 158 ? -13.328 8.008 -0.654 1 95.88 158 LEU B C 1
ATOM 2572 O O . LEU B 1 158 ? -14.461 8.023 -0.167 1 95.88 158 LEU B O 1
ATOM 2576 N N . LEU B 1 159 ? -12.562 6.957 -0.738 1 95.06 159 LEU B N 1
ATOM 2577 C CA . LEU B 1 159 ? -12.992 5.699 -0.135 1 95.06 159 LEU B CA 1
ATOM 2578 C C . LEU B 1 159 ? -12.109 5.336 1.055 1 95.06 159 LEU B C 1
ATOM 2580 O O . LEU B 1 159 ? -10.891 5.508 1.002 1 95.06 159 LEU B O 1
ATOM 2584 N N . ILE B 1 160 ? -12.719 4.832 2.07 1 93.31 160 ILE B N 1
ATOM 2585 C CA . ILE B 1 160 ? -11.961 4.371 3.23 1 93.31 160 ILE B CA 1
ATOM 2586 C C . ILE B 1 160 ? -12.719 3.244 3.926 1 93.31 160 ILE B C 1
ATOM 2588 O O . ILE B 1 160 ? -13.953 3.25 3.967 1 93.31 160 ILE B O 1
ATOM 2592 N N . GLN B 1 161 ? -11.977 2.299 4.422 1 90.56 161 GLN B N 1
ATOM 2593 C CA . GLN B 1 161 ? -12.57 1.167 5.121 1 90.56 161 GLN B CA 1
ATOM 2594 C C . GLN B 1 161 ? -12.312 1.253 6.625 1 90.56 161 GLN B C 1
ATOM 2596 O O . GLN B 1 161 ? -11.172 1.411 7.055 1 90.56 161 GLN B O 1
ATOM 2601 N N . ALA B 1 162 ? -13.367 1.049 7.352 1 90.31 162 ALA B N 1
ATOM 2602 C CA . ALA B 1 162 ? -13.25 1.037 8.805 1 90.31 162 ALA B CA 1
ATOM 2603 C C . ALA B 1 162 ? -12.852 -0.344 9.312 1 90.31 162 ALA B C 1
ATOM 2605 O O . ALA B 1 162 ? -12.938 -1.333 8.586 1 90.31 162 ALA B O 1
ATOM 2606 N N . LYS B 1 163 ? -12.375 -0.346 10.586 1 84.75 163 LYS B N 1
ATOM 2607 C CA . LYS B 1 163 ? -11.891 -1.58 11.195 1 84.75 163 LYS B CA 1
ATOM 2608 C C . LYS B 1 163 ? -12.984 -2.641 11.242 1 84.75 163 LYS B C 1
ATOM 2610 O O . LYS B 1 163 ? -12.703 -3.836 11.133 1 84.75 163 LYS B O 1
ATOM 2615 N N . ASP B 1 164 ? -14.203 -2.158 11.312 1 82.81 164 ASP B N 1
ATOM 2616 C CA . ASP B 1 164 ? -15.297 -3.123 11.445 1 82.81 164 ASP B CA 1
ATOM 2617 C C . ASP B 1 164 ? -15.711 -3.668 10.078 1 82.81 164 ASP B C 1
ATOM 2619 O O . ASP B 1 164 ? -16.688 -4.414 9.969 1 82.81 164 ASP B O 1
ATOM 2623 N N . GLY B 1 165 ? -15.078 -3.182 9 1 84.19 165 GLY B N 1
ATOM 2624 C CA . GLY B 1 165 ? -15.328 -3.709 7.672 1 84.19 165 GLY B CA 1
ATOM 2625 C C . GLY B 1 165 ? -16.266 -2.838 6.852 1 84.19 165 GLY B C 1
ATOM 2626 O O . GLY B 1 165 ? -16.578 -3.16 5.703 1 84.19 165 GLY B O 1
ATOM 2627 N N . THR B 1 166 ? -16.656 -1.734 7.422 1 89.44 166 THR B N 1
ATOM 2628 C CA . THR B 1 166 ? -17.531 -0.835 6.676 1 89.44 166 THR B CA 1
ATOM 2629 C C . THR B 1 166 ? -16.719 0.018 5.703 1 89.44 166 THR B C 1
ATOM 2631 O O . THR B 1 166 ? -15.719 0.614 6.082 1 89.44 166 THR B O 1
ATOM 2634 N N . LEU B 1 167 ? -17.203 -0.01 4.457 1 92.06 167 LEU B N 1
ATOM 2635 C CA . LEU B 1 167 ? -16.609 0.854 3.443 1 92.06 167 LEU B CA 1
ATOM 2636 C C . LEU B 1 167 ? -17.422 2.135 3.277 1 92.06 167 LEU B C 1
ATOM 2638 O O . LEU B 1 167 ? -18.656 2.092 3.238 1 92.06 167 LEU B O 1
ATOM 2642 N N . TYR B 1 168 ? -16.672 3.254 3.244 1 94.44 168 TYR B N 1
ATOM 2643 C CA . TYR B 1 168 ? -17.297 4.555 3.045 1 94.44 168 TYR B CA 1
ATOM 2644 C C . TYR B 1 168 ? -16.844 5.188 1.735 1 94.44 168 TYR B C 1
ATOM 2646 O O . TYR B 1 168 ? -15.656 5.117 1.387 1 94.44 168 TYR B O 1
ATOM 2654 N N . ALA B 1 169 ? -17.828 5.727 1.02 1 96.12 169 ALA B N 1
ATOM 2655 C CA . ALA B 1 169 ? -17.547 6.656 -0.075 1 96.12 169 ALA B CA 1
ATOM 2656 C C . ALA B 1 169 ? -17.953 8.078 0.292 1 96.12 169 ALA B C 1
ATOM 2658 O O . ALA B 1 169 ? -19.109 8.328 0.639 1 96.12 169 ALA B O 1
ATOM 2659 N N . ILE B 1 170 ? -17 8.969 0.181 1 95.38 170 ILE B N 1
ATOM 2660 C CA . ILE B 1 170 ? -17.188 10.336 0.656 1 95.38 170 ILE B CA 1
ATOM 2661 C C . ILE B 1 170 ? -16.828 11.32 -0.451 1 95.38 170 ILE B C 1
ATOM 2663 O O . ILE B 1 170 ? -15.867 11.102 -1.195 1 95.38 170 ILE B O 1
ATOM 2667 N N . THR B 1 171 ? -17.625 12.367 -0.599 1 92.38 171 THR B N 1
ATOM 2668 C CA . THR B 1 171 ? -17.281 13.461 -1.498 1 92.38 171 THR B CA 1
ATOM 2669 C C . THR B 1 171 ? -17.188 14.781 -0.735 1 92.38 171 THR B C 1
ATOM 2671 O O . THR B 1 171 ? -17.688 14.891 0.386 1 92.38 171 THR B O 1
ATOM 2674 N N . ARG B 1 172 ? -16.281 15.688 -1.315 1 83 172 ARG B N 1
ATOM 2675 C CA . ARG B 1 172 ? -16.234 17.031 -0.771 1 83 172 ARG B CA 1
ATOM 2676 C C . ARG B 1 172 ? -16.281 18.078 -1.886 1 83 172 ARG B C 1
ATOM 2678 O O . ARG B 1 172 ? -15.617 17.922 -2.912 1 83 172 ARG B O 1
#

Nearest PDB structures (foldseek):
  8orr-assembly1_AAA  TM=9.597E-01  e=5.062E-25  Klebsiella pneumoniae
  4xga-assembly1_A  TM=9.453E-01  e=3.825E-24  Escherichia coli K-12
  3q7n-assembly1_A  TM=9.557E-01  e=2.453E-23  Escherichia coli
  7nri-assembly1_B  TM=9.473E-01  e=8.624E-23  Escherichia coli K-12
  9cnz-assembly1_B  TM=9.531E-01  e=2.718E-22  Escherichia coli

Secondary structure (DSSP, 8-state):
--PPEEEEEEE-----SHHHHHGGGG--PPPEEETTEEEEE-TTSEEEEEETTT--EEEEEE----S--EEETTEEEEE-TT--EEEEETTT--EEEEE-TTTTS-PPPPEEETTEEEEE-TTSEEEEE-TTT--EEEEEE--TT-B-SPPEEETTEEEEEBTTSEEEEEE-/--PPEEEEEEE-----SHHHHHGGGG--PPPEEETTEEEEE-TTSEEEEEETTT--EEEEEE----S--EEETTEEEEE-TT--EEEEETTT--EEEEE-TTTTS-PPPPEEETTEEEEE-TTSEEEEE-TTT--EEEEEE--TT-B-SPPEEETTEEEEEBTTSEEEEEE-

Radius of gyration: 19.54 Å; Cα contacts (8 Å, |Δi|>4): 948; chains: 2; bounding box: 48×49×39 Å

Sequence (344 aa):
MQQGQMIWQQRISTATGPTEIDRLNDVDTTPIIVNGVVYALAYNGNLTALDLRSGQIMWKRELGSVNDFIVDGNRIYLVDQNDRLLALTTDGGVTLWTQSDLLHRLLTAPVLYNGNLVVGDSEGYMHWINPEDGHFVAQQKVDSSGFLTDPVVADGRLLIQAKDGTLYAITRMQQGQMIWQQRISTATGPTEIDRLNDVDTTPIIVNGVVYALAYNGNLTALDLRSGQIMWKRELGSVNDFIVDGNRIYLVDQNDRLLALTTDGGVTLWTQSDLLHRLLTAPVLYNGNLVVGDSEGYMHWINPEDGHFVAQQKVDSSGFLTDPVVADGRLLIQAKDGTLYAITR